Protein AF-0000000071572884 (afdb_homodimer)

Radius of gyration: 28.04 Å; Cα contacts (8 Å, |Δi|>4): 419; chains: 2; bounding box: 30×60×154 Å

Foldseek 3Di:
DDDPPPPDDPPPVDPPPPPPPPPPPPVPPPDDDDADQFFKKKKFFDFFADDPVLVCVLLCVLHDFPDKFFDADPVPRTTPGMMMTTDRDPRSLVVSQVVQAQHDRPRTHMHMGTPDDDPDPPPPPD/DPDPPPPPPPCPVDPPPPPPPPPPPPVPDDDDDDADQFFKKKKFFDFFADDPVLVCVLLCVLHDFPDKFFDADPVPRTTPGMMMTTDRDPRSLVVSQVVQAQHDRPRTGMHMGTPDDDPDPPPPPD

Structure (mmCIF, N/CA/C/O backbone):
data_AF-0000000071572884-model_v1
#
loop_
_entity.id
_entity.type
_entity.pdbx_description
1 polymer 'RRM domain-containing protein'
#
loop_
_atom_site.group_PDB
_atom_site.id
_atom_site.type_symbol
_atom_site.label_atom_id
_atom_site.label_alt_id
_atom_site.label_comp_id
_atom_site.label_asym_id
_atom_site.label_entity_id
_atom_site.label_seq_id
_atom_site.pdbx_PDB_ins_code
_atom_site.Cartn_x
_atom_site.Cartn_y
_atom_site.Cartn_z
_atom_site.occupancy
_atom_site.B_iso_or_equiv
_atom_site.auth_seq_id
_atom_site.auth_comp_id
_atom_site.auth_asym_id
_atom_site.auth_atom_id
_atom_site.pdbx_PDB_model_num
ATOM 1 N N . ASP A 1 1 ? -5.285 26.312 79 1 23.67 1 ASP A N 1
ATOM 2 C CA . ASP A 1 1 ? -5.211 24.938 78.5 1 23.67 1 ASP A CA 1
ATOM 3 C C . ASP A 1 1 ? -5.18 24.906 77 1 23.67 1 ASP A C 1
ATOM 5 O O . ASP A 1 1 ? -4.359 24.219 76.438 1 23.67 1 ASP A O 1
ATOM 9 N N . SER A 1 2 ? -6.16 25.438 76.375 1 24.59 2 SER A N 1
ATOM 10 C CA . SER A 1 2 ? -6.781 24.656 75.312 1 24.59 2 SER A CA 1
ATOM 11 C C . SER A 1 2 ? -5.996 24.781 74 1 24.59 2 SER A C 1
ATOM 13 O O . SER A 1 2 ? -5.688 23.781 73.375 1 24.59 2 SER A O 1
ATOM 15 N N . MET A 1 3 ? -6.266 25.844 73.125 1 28.47 3 MET A N 1
ATOM 16 C CA . MET A 1 3 ? -6.836 25.578 71.812 1 28.47 3 MET A CA 1
ATOM 17 C C . MET A 1 3 ? -5.734 25.406 70.75 1 28.47 3 MET A C 1
ATOM 19 O O . MET A 1 3 ? -5.031 26.359 70.438 1 28.47 3 MET A O 1
ATOM 23 N N . ASP A 1 4 ? -4.941 24.375 70.875 1 29.84 4 ASP A N 1
ATOM 24 C CA . ASP A 1 4 ? -3.916 23.953 69.938 1 29.84 4 ASP A CA 1
ATOM 25 C C . ASP A 1 4 ? -4.508 23.766 68.562 1 29.84 4 ASP A C 1
ATOM 27 O O . ASP A 1 4 ? -5.359 22.906 68.375 1 29.84 4 ASP A O 1
ATOM 31 N N . VAL A 1 5 ? -4.895 24.828 67.938 1 31.23 5 VAL A N 1
ATOM 32 C CA . VAL A 1 5 ? -5.453 24.688 66.562 1 31.23 5 VAL A CA 1
ATOM 33 C C . VAL A 1 5 ? -4.512 23.859 65.688 1 31.23 5 VAL A C 1
ATOM 35 O O . VAL A 1 5 ? -3.324 24.188 65.562 1 31.23 5 VAL A O 1
ATOM 38 N N . VAL A 1 6 ? -4.848 22.594 65.625 1 33.75 6 VAL A N 1
ATOM 39 C CA . VAL A 1 6 ? -4.289 21.531 64.812 1 33.75 6 VAL A CA 1
ATOM 40 C C . VAL A 1 6 ? -4.254 21.953 63.312 1 33.75 6 VAL A C 1
ATOM 42 O O . VAL A 1 6 ? -5.289 22.312 62.75 1 33.75 6 VAL A O 1
ATOM 45 N N . SER A 1 7 ? -3.336 22.844 62.938 1 32.38 7 SER A N 1
ATOM 46 C CA . SER A 1 7 ? -3.178 23.188 61.531 1 32.38 7 SER A CA 1
ATOM 47 C C . SER A 1 7 ? -3.178 21.938 60.656 1 32.38 7 SER A C 1
ATOM 49 O O . SER A 1 7 ? -2.287 21.094 60.75 1 32.38 7 SER A O 1
ATOM 51 N N . THR A 1 8 ? -4.449 21.469 60.281 1 28.09 8 THR A N 1
ATOM 52 C CA . THR A 1 8 ? -4.828 20.266 59.531 1 28.09 8 THR A CA 1
ATOM 53 C C . THR A 1 8 ? -3.992 20.125 58.281 1 28.09 8 THR A C 1
ATOM 55 O O . THR A 1 8 ? -3.451 19.047 58 1 28.09 8 THR A O 1
ATOM 58 N N . SER A 1 9 ? -4.219 20.828 57.125 1 28.94 9 SER A N 1
ATOM 59 C CA . SER A 1 9 ? -4.68 20.125 55.938 1 28.94 9 SER A CA 1
ATOM 60 C C . SER A 1 9 ? -3.514 19.719 55.062 1 28.94 9 SER A C 1
ATOM 62 O O . SER A 1 9 ? -2.881 20.562 54.438 1 28.94 9 SER A O 1
ATOM 64 N N . ASP A 1 10 ? -2.615 18.859 55.438 1 31.3 10 ASP A N 1
ATOM 65 C CA . ASP A 1 10 ? -1.583 18.312 54.531 1 31.3 10 ASP A CA 1
ATOM 66 C C . ASP A 1 10 ? -2.195 17.734 53.281 1 31.3 10 ASP A C 1
ATOM 68 O O . ASP A 1 10 ? -2.822 16.672 53.312 1 31.3 10 ASP A O 1
ATOM 72 N N . ASN A 1 11 ? -2.787 18.562 52.406 1 29.86 11 ASN A N 1
ATOM 73 C CA . ASN A 1 11 ? -3.262 18.047 51.125 1 29.86 11 ASN A CA 1
ATOM 74 C C . ASN A 1 11 ? -2.186 17.234 50.406 1 29.86 11 ASN A C 1
ATOM 76 O O . ASN A 1 11 ? -1.207 17.797 49.906 1 29.86 11 ASN A O 1
ATOM 80 N N . THR A 1 12 ? -1.818 16.078 50.969 1 30.59 12 THR A N 1
ATOM 81 C CA . THR A 1 12 ? -0.977 15.094 50.281 1 30.59 12 THR A CA 1
ATOM 82 C C . THR A 1 12 ? -1.496 14.805 48.875 1 30.59 12 THR A C 1
ATOM 84 O O . THR A 1 12 ? -2.576 14.234 48.719 1 30.59 12 THR A O 1
ATOM 87 N N . GLY A 1 13 ? -1.517 15.773 48.031 1 28.02 13 GLY A N 1
ATOM 88 C CA . GLY A 1 13 ? -1.878 15.5 46.625 1 28.02 13 GLY A CA 1
ATOM 89 C C . GLY A 1 13 ? -1.338 14.18 46.125 1 28.02 13 GLY A C 1
ATOM 90 O O . GLY A 1 13 ? -0.14 13.906 46.219 1 28.02 13 GLY A O 1
ATOM 91 N N . ALA A 1 14 ? -2.059 13.094 46.312 1 32.56 14 ALA A N 1
ATOM 92 C CA . ALA A 1 14 ? -1.712 11.82 45.688 1 32.56 14 ALA A CA 1
ATOM 93 C C . ALA A 1 14 ? -1.116 12.016 44.281 1 32.56 14 ALA A C 1
ATOM 95 O O . ALA A 1 14 ? -1.556 12.898 43.531 1 32.56 14 ALA A O 1
ATOM 96 N N . PRO A 1 15 ? 0.096 11.562 44.156 1 29.28 15 PRO A N 1
ATOM 97 C CA . PRO A 1 15 ? 0.666 11.68 42.812 1 29.28 15 PRO A CA 1
ATOM 98 C C . PRO A 1 15 ? -0.305 11.234 41.719 1 29.28 15 PRO A C 1
ATOM 100 O O . PRO A 1 15 ? -1.153 10.367 41.969 1 29.28 15 PRO A O 1
ATOM 103 N N . VAL A 1 16 ? -0.848 12.07 40.938 1 31.16 16 VAL A N 1
ATOM 104 C CA . VAL A 1 16 ? -1.575 11.664 39.75 1 31.16 16 VAL A CA 1
ATOM 105 C C . VAL A 1 16 ? -0.904 10.438 39.125 1 31.16 16 VAL A C 1
ATOM 107 O O . VAL A 1 16 ? 0.325 10.328 39.125 1 31.16 16 VAL A O 1
ATOM 110 N N . PRO A 1 17 ? -1.53 9.273 39.219 1 26.64 17 PRO A N 1
ATOM 111 C CA . PRO A 1 17 ? -0.941 8.125 38.531 1 26.64 17 PRO A CA 1
ATOM 112 C C . PRO A 1 17 ? -0.393 8.484 37.156 1 26.64 17 PRO A C 1
ATOM 114 O O . PRO A 1 17 ? -0.973 9.312 36.438 1 26.64 17 PRO A O 1
ATOM 117 N N . SER A 1 18 ? 0.865 8.641 36.969 1 28.8 18 SER A N 1
ATOM 118 C CA . SER A 1 18 ? 1.484 8.57 35.656 1 28.8 18 SER A CA 1
ATOM 119 C C . SER A 1 18 ? 0.711 7.633 34.719 1 28.8 18 SER A C 1
ATOM 121 O O . SER A 1 18 ? 0.484 6.469 35.062 1 28.8 18 SER A O 1
ATOM 123 N N . TYR A 1 19 ? -0.326 8.141 34.094 1 26.81 19 TYR A N 1
ATOM 124 C CA . TYR A 1 19 ? -0.765 7.336 32.969 1 26.81 19 TYR A CA 1
ATOM 125 C C . TYR A 1 19 ? 0.393 6.527 32.406 1 26.81 19 TYR A C 1
ATOM 127 O O . TYR A 1 19 ? 1.411 7.09 32 1 26.81 19 TYR A O 1
ATOM 135 N N . ASN A 1 20 ? 0.718 5.508 32.969 1 24.45 20 ASN A N 1
ATOM 136 C CA . ASN A 1 20 ? 1.443 4.445 32.281 1 24.45 20 ASN A CA 1
ATOM 137 C C . ASN A 1 20 ? 1.107 4.41 30.797 1 24.45 20 ASN A C 1
ATOM 139 O O . ASN A 1 20 ? -0.065 4.355 30.422 1 24.45 20 ASN A O 1
ATOM 143 N N . ARG A 1 21 ? 1.843 5.293 29.969 1 27.42 21 ARG A N 1
ATOM 144 C CA . ARG A 1 21 ? 1.911 4.91 28.562 1 27.42 21 ARG A CA 1
ATOM 145 C C . ARG A 1 21 ? 1.562 3.438 28.375 1 27.42 21 ARG A C 1
ATOM 147 O O . ARG A 1 21 ? 2.373 2.561 28.672 1 27.42 21 ARG A O 1
ATOM 154 N N . GLY A 1 22 ? 0.567 3.027 28.984 1 28.7 22 GLY A N 1
ATOM 155 C CA . GLY A 1 22 ? 0.165 1.688 28.594 1 28.7 22 GLY A CA 1
ATOM 156 C C . GLY A 1 22 ? 0.717 1.271 27.25 1 28.7 22 GLY A C 1
ATOM 157 O O . GLY A 1 22 ? 0.983 2.117 26.391 1 28.7 22 GLY A O 1
ATOM 158 N N . GLU A 1 23 ? 1.457 0.197 27.188 1 29.7 23 GLU A N 1
ATOM 159 C CA . GLU A 1 23 ? 1.78 -0.533 25.969 1 29.7 23 GLU A CA 1
ATOM 160 C C . GLU A 1 23 ? 0.663 -0.405 24.938 1 29.7 23 GLU A C 1
ATOM 162 O O . GLU A 1 23 ? -0.468 -0.831 25.188 1 29.7 23 GLU A O 1
ATOM 167 N N . VAL A 1 24 ? 0.187 0.766 24.438 1 31.08 24 VAL A N 1
ATOM 168 C CA . VAL A 1 24 ? -0.437 0.506 23.156 1 31.08 24 VAL A CA 1
ATOM 169 C C . VAL A 1 24 ? -0.262 -0.964 22.781 1 31.08 24 VAL A C 1
ATOM 171 O O . VAL A 1 24 ? 0.778 -1.563 23.062 1 31.08 24 VAL A O 1
ATOM 174 N N . ALA A 1 25 ? -1.276 -1.719 22.781 1 30.33 25 ALA A N 1
ATOM 175 C CA . ALA A 1 25 ? -1.308 -3.096 22.281 1 30.33 25 ALA A CA 1
ATOM 176 C C . ALA A 1 25 ? -0.147 -3.367 21.328 1 30.33 25 ALA A C 1
ATOM 178 O O . ALA A 1 25 ? -0.059 -2.76 20.266 1 30.33 25 ALA A O 1
ATOM 179 N N . GLY A 1 26 ? 0.99 -3.5 21.688 1 32.91 26 GLY A N 1
ATOM 180 C CA . GLY A 1 26 ? 2.066 -4.125 20.938 1 32.91 26 GLY A CA 1
ATOM 181 C C . GLY A 1 26 ? 1.572 -4.977 19.781 1 32.91 26 GLY A C 1
ATOM 182 O O . GLY A 1 26 ? 0.873 -5.969 20 1 32.91 26 GLY A O 1
ATOM 183 N N . TYR A 1 27 ? 0.931 -4.395 18.734 1 35 27 TYR A N 1
ATOM 184 C CA . TYR A 1 27 ? 1.153 -5.34 17.641 1 35 27 TYR A CA 1
ATOM 185 C C . TYR A 1 27 ? 2.195 -6.383 18.031 1 35 27 TYR A C 1
ATOM 187 O O . TYR A 1 27 ? 3.375 -6.059 18.188 1 35 27 TYR A O 1
ATOM 195 N N . SER A 1 28 ? 1.945 -7.223 18.875 1 40.97 28 SER A N 1
ATOM 196 C CA . SER A 1 28 ? 2.764 -8.352 19.312 1 40.97 28 SER A CA 1
ATOM 197 C C . SER A 1 28 ? 4.012 -8.492 18.453 1 40.97 28 SER A C 1
ATOM 199 O O . SER A 1 28 ? 4.227 -7.707 17.516 1 40.97 28 SER A O 1
ATOM 201 N N . GLY A 1 29 ? 4.422 -9.75 18.016 1 46 29 GLY A N 1
ATOM 202 C CA . GLY A 1 29 ? 5.633 -10.383 17.516 1 46 29 GLY A CA 1
ATOM 203 C C . GLY A 1 29 ? 6.051 -9.859 16.156 1 46 29 GLY A C 1
ATOM 204 O O . GLY A 1 29 ? 7.16 -10.141 15.68 1 46 29 GLY A O 1
ATOM 205 N N . SER A 1 30 ? 5.105 -9.422 15.414 1 71.06 30 SER A N 1
ATOM 206 C CA . SER A 1 30 ? 5.641 -9.086 14.102 1 71.06 30 SER A CA 1
ATOM 207 C C . SER A 1 30 ? 6.031 -7.613 14.023 1 71.06 30 SER A C 1
ATOM 209 O O . SER A 1 30 ? 5.176 -6.734 14.141 1 71.06 30 SER A O 1
ATOM 211 N N . GLY A 1 31 ? 7.109 -7.289 14.383 1 89.62 31 GLY A N 1
ATOM 212 C CA . GLY A 1 31 ? 7.668 -5.949 14.273 1 89.62 31 GLY A CA 1
ATOM 213 C C . GLY A 1 31 ? 7.688 -5.43 12.852 1 89.62 31 GLY A C 1
ATOM 214 O O . GLY A 1 31 ? 7.512 -6.195 11.898 1 89.62 31 GLY A O 1
ATOM 215 N N . PRO A 1 32 ? 7.707 -4.137 12.781 1 96.12 32 PRO A N 1
ATOM 216 C CA . PRO A 1 32 ? 7.789 -3.562 11.438 1 96.12 32 PRO A CA 1
ATOM 217 C C . PRO A 1 32 ? 9.008 -4.066 10.656 1 96.12 32 PRO A C 1
ATOM 219 O O . PRO A 1 32 ? 10.016 -4.438 11.258 1 96.12 32 PRO A O 1
ATOM 222 N N . GLN A 1 33 ? 8.828 -4.125 9.359 1 96.94 33 GLN A N 1
ATOM 223 C CA . GLN A 1 33 ? 9.914 -4.469 8.453 1 96.94 33 GLN A CA 1
ATOM 224 C C . GLN A 1 33 ? 10.227 -3.318 7.5 1 96.94 33 GLN A C 1
ATOM 226 O O . GLN A 1 33 ? 9.32 -2.664 6.988 1 96.94 33 GLN A O 1
ATOM 231 N N . ARG A 1 34 ? 11.461 -3.166 7.23 1 97.75 34 ARG A N 1
ATOM 232 C CA . ARG A 1 34 ? 11.945 -2.145 6.305 1 97.75 34 ARG A CA 1
ATOM 233 C C . ARG A 1 34 ? 11.641 -2.525 4.859 1 97.75 34 ARG A C 1
ATOM 235 O O . ARG A 1 34 ? 11.75 -3.695 4.484 1 97.75 34 ARG A O 1
ATOM 242 N N . SER A 1 35 ? 11.297 -1.498 4.059 1 97.88 35 SER A N 1
ATOM 243 C CA . SER A 1 35 ? 11.25 -1.699 2.613 1 97.88 35 SER A CA 1
ATOM 244 C C . SER A 1 35 ? 12.656 -1.704 2.014 1 97.88 35 SER A C 1
ATOM 246 O O . SER A 1 35 ? 13.57 -1.086 2.559 1 97.88 35 SER A O 1
ATOM 248 N N . VAL A 1 36 ? 12.82 -2.43 0.957 1 96.88 36 VAL A N 1
ATOM 249 C CA . VAL A 1 36 ? 14.055 -2.357 0.183 1 96.88 36 VAL A CA 1
ATOM 250 C C . VAL A 1 36 ? 13.93 -1.271 -0.885 1 96.88 36 VAL A C 1
ATOM 252 O O . VAL A 1 36 ? 12.828 -0.839 -1.216 1 96.88 36 VAL A O 1
ATOM 255 N N . GLU A 1 37 ? 15.078 -0.835 -1.32 1 97.38 37 GLU A N 1
ATOM 256 C CA . GLU A 1 37 ? 15.039 -0.055 -2.553 1 97.38 37 GLU A CA 1
ATOM 257 C C . GLU A 1 37 ? 14.539 -0.895 -3.725 1 97.38 37 GLU A C 1
ATOM 259 O O . GLU A 1 37 ? 15.172 -1.882 -4.105 1 97.38 37 GLU A O 1
ATOM 264 N N . GLY A 1 38 ? 13.344 -0.581 -4.215 1 98.56 38 GLY A N 1
ATOM 265 C CA . GLY A 1 38 ? 12.703 -1.407 -5.223 1 98.56 38 GLY A CA 1
ATOM 266 C C . GLY A 1 38 ? 11.406 -0.819 -5.734 1 98.56 38 GLY A C 1
ATOM 267 O O . GLY A 1 38 ? 11.297 0.393 -5.938 1 98.56 38 GLY A O 1
ATOM 268 N N . TRP A 1 39 ? 10.562 -1.803 -6.074 1 98.75 39 TRP A N 1
ATOM 269 C CA . TRP A 1 39 ? 9.305 -1.452 -6.715 1 98.75 39 TRP A CA 1
ATOM 270 C C . TRP A 1 39 ? 8.133 -2.166 -6.039 1 98.75 39 TRP A C 1
ATOM 272 O O . TRP A 1 39 ? 8.211 -3.363 -5.758 1 98.75 39 TRP A O 1
ATOM 282 N N . ILE A 1 40 ? 7.102 -1.352 -5.77 1 98.88 40 ILE A N 1
ATOM 283 C CA . ILE A 1 40 ? 5.941 -1.889 -5.066 1 98.88 40 ILE A CA 1
ATOM 284 C C . ILE A 1 40 ? 4.719 -1.841 -5.98 1 98.88 40 ILE A C 1
ATOM 286 O O . ILE A 1 40 ? 4.434 -0.811 -6.598 1 98.88 40 ILE A O 1
ATOM 290 N N . VAL A 1 41 ? 4.043 -2.961 -6.078 1 98.75 41 VAL A N 1
ATOM 291 C CA . VAL A 1 41 ? 2.768 -3 -6.789 1 98.75 41 VAL A CA 1
ATOM 292 C C . VAL A 1 41 ? 1.621 -3.131 -5.793 1 98.75 41 VAL A C 1
ATOM 294 O O . VAL A 1 41 ? 1.757 -3.795 -4.762 1 98.75 41 VAL A O 1
ATOM 297 N N . PHE A 1 42 ? 0.553 -2.479 -6.113 1 98.12 42 PHE A N 1
ATOM 298 C CA . PHE A 1 42 ? -0.676 -2.457 -5.332 1 98.12 42 PHE A CA 1
ATOM 299 C C . PHE A 1 42 ? -1.71 -3.41 -5.918 1 98.12 42 PHE A C 1
ATOM 301 O O . PHE A 1 42 ? -1.979 -3.375 -7.121 1 98.12 42 PHE A O 1
ATOM 308 N N . VAL A 1 43 ? -2.242 -4.246 -5.078 1 98.25 43 VAL A N 1
ATOM 309 C CA . VAL A 1 43 ? -3.189 -5.273 -5.5 1 98.25 43 VAL A CA 1
ATOM 310 C C . VAL A 1 43 ? -4.574 -4.961 -4.938 1 98.25 43 VAL A C 1
ATOM 312 O O . VAL A 1 43 ? -4.727 -4.754 -3.73 1 98.25 43 VAL A O 1
ATOM 315 N N . THR A 1 44 ? -5.609 -4.918 -5.746 1 96.62 44 THR A N 1
ATOM 316 C CA . THR A 1 44 ? -6.984 -4.66 -5.328 1 96.62 44 THR A CA 1
ATOM 317 C C . THR A 1 44 ? -7.906 -5.793 -5.766 1 96.62 44 THR A C 1
ATOM 319 O O . THR A 1 44 ? -7.527 -6.621 -6.598 1 96.62 44 THR A O 1
ATOM 322 N N . GLY A 1 45 ? -9.031 -5.801 -5.164 1 96.62 45 GLY A N 1
ATOM 323 C CA . GLY A 1 45 ? -9.992 -6.832 -5.512 1 96.62 45 GLY A CA 1
ATOM 324 C C . GLY A 1 45 ? -9.648 -8.188 -4.926 1 96.62 45 GLY A C 1
ATOM 325 O O . GLY A 1 45 ? -10.078 -9.219 -5.449 1 96.62 45 GLY A O 1
ATOM 326 N N . VAL A 1 46 ? -8.906 -8.281 -3.867 1 98.06 46 VAL A N 1
ATOM 327 C CA . VAL A 1 46 ? -8.484 -9.531 -3.236 1 98.06 46 VAL A CA 1
ATOM 328 C C . VAL A 1 46 ? -9.672 -10.172 -2.518 1 98.06 46 VAL A C 1
ATOM 330 O O . VAL A 1 46 ? -10.367 -9.508 -1.744 1 98.06 46 VAL A O 1
ATOM 333 N N . HIS A 1 47 ? -9.875 -11.391 -2.811 1 98.56 47 HIS A N 1
ATOM 334 C CA . HIS A 1 47 ? -10.961 -12.141 -2.191 1 98.56 47 HIS A CA 1
ATOM 335 C C . HIS A 1 47 ? -10.82 -12.156 -0.672 1 98.56 47 HIS A C 1
ATOM 337 O O . HIS A 1 47 ? -9.719 -12.305 -0.148 1 98.56 47 HIS A O 1
ATOM 343 N N . GLU A 1 48 ? -11.922 -12.133 0.023 1 98.06 48 GLU A N 1
ATOM 344 C CA . GLU A 1 48 ? -11.922 -12.039 1.479 1 98.06 48 GLU A CA 1
ATOM 345 C C . GLU A 1 48 ? -11.25 -13.25 2.113 1 98.06 48 GLU A C 1
ATOM 347 O O . GLU A 1 48 ? -10.727 -13.172 3.227 1 98.06 48 GLU A O 1
ATOM 352 N N . GLU A 1 49 ? -11.219 -14.352 1.416 1 97.88 49 GLU A N 1
ATOM 353 C CA . GLU A 1 49 ? -10.641 -15.57 1.972 1 97.88 49 GLU A CA 1
ATOM 354 C C . GLU A 1 49 ? -9.156 -15.68 1.639 1 97.88 49 GLU A C 1
ATOM 356 O O . GLU A 1 49 ? -8.469 -16.578 2.121 1 97.88 49 GLU A O 1
ATOM 361 N N . ALA A 1 50 ? -8.648 -14.789 0.851 1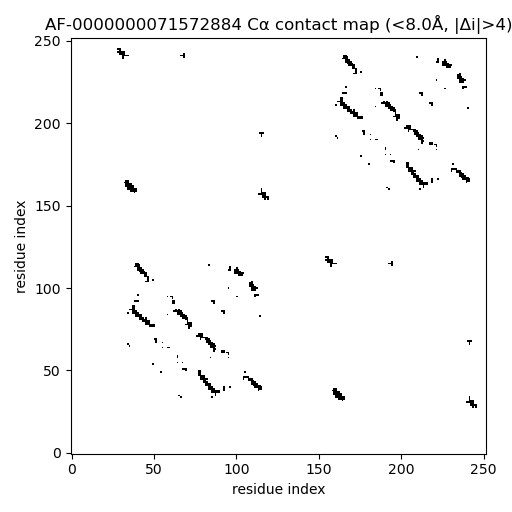 98.19 50 ALA A N 1
ATOM 362 C CA . ALA A 1 50 ? -7.242 -14.828 0.47 1 98.19 50 ALA A CA 1
ATOM 363 C C . ALA A 1 50 ? -6.34 -14.656 1.688 1 98.19 50 ALA A C 1
ATOM 365 O O . ALA A 1 50 ? -6.668 -13.914 2.613 1 98.19 50 ALA A O 1
ATOM 366 N N . GLN A 1 51 ? -5.258 -15.359 1.692 1 96.5 51 GLN A N 1
ATOM 367 C CA . GLN A 1 51 ? -4.176 -15.219 2.66 1 96.5 51 GLN A CA 1
ATOM 368 C C . GLN A 1 51 ? -2.885 -14.773 1.982 1 96.5 51 GLN A C 1
ATOM 370 O O . GLN A 1 51 ? -2.797 -14.758 0.752 1 96.5 51 GLN A O 1
ATOM 375 N N . GLU A 1 52 ? -1.95 -14.453 2.805 1 96.56 52 GLU A N 1
ATOM 376 C CA . GLU A 1 52 ? -0.672 -14 2.262 1 96.56 52 GLU A CA 1
ATOM 377 C C . GLU A 1 52 ? -0.057 -15.055 1.346 1 96.56 52 GLU A C 1
ATOM 379 O O . GLU A 1 52 ? 0.53 -14.727 0.315 1 96.56 52 GLU A O 1
ATOM 384 N N . ASP A 1 53 ? -0.198 -16.312 1.665 1 97.12 53 ASP A N 1
ATOM 385 C CA . ASP A 1 53 ? 0.381 -17.375 0.857 1 97.12 53 ASP A CA 1
ATOM 386 C C . ASP A 1 53 ? -0.22 -17.391 -0.547 1 97.12 53 ASP A C 1
ATOM 388 O O . ASP A 1 53 ? 0.461 -17.734 -1.516 1 97.12 53 ASP A O 1
ATOM 392 N N . ASP A 1 54 ? -1.486 -17.078 -0.677 1 98.38 54 ASP A N 1
ATOM 393 C CA . ASP A 1 54 ? -2.107 -17 -1.996 1 98.38 54 ASP A CA 1
ATOM 394 C C . ASP A 1 54 ? -1.441 -15.945 -2.863 1 98.38 54 ASP A C 1
ATOM 396 O O . ASP A 1 54 ? -1.211 -16.156 -4.055 1 98.38 54 ASP A O 1
ATOM 400 N N . LEU A 1 55 ? -1.141 -14.812 -2.271 1 98.56 55 LEU A N 1
ATOM 401 C CA . LEU A 1 55 ? -0.452 -13.758 -3.004 1 98.56 55 LEU A CA 1
ATOM 402 C C . LEU A 1 55 ? 0.989 -14.156 -3.307 1 98.56 55 LEU A C 1
ATOM 404 O O . LEU A 1 55 ? 1.476 -13.938 -4.422 1 98.56 55 LEU A O 1
ATOM 408 N N . ILE A 1 56 ? 1.636 -14.758 -2.283 1 98.5 56 ILE A N 1
ATOM 409 C CA . ILE A 1 56 ? 3.012 -15.188 -2.502 1 98.5 56 ILE A CA 1
ATOM 410 C C . ILE A 1 56 ? 3.066 -16.156 -3.686 1 98.5 56 ILE A C 1
ATOM 412 O O . ILE A 1 56 ? 3.904 -16 -4.578 1 98.5 56 ILE A O 1
ATOM 416 N N . ASP A 1 57 ? 2.221 -17.078 -3.703 1 98.62 57 ASP A N 1
ATOM 417 C CA . ASP A 1 57 ? 2.193 -18.078 -4.773 1 98.62 57 ASP A CA 1
ATOM 418 C C . ASP A 1 57 ? 1.991 -17.406 -6.133 1 98.62 57 ASP A C 1
ATOM 420 O O . ASP A 1 57 ? 2.682 -17.734 -7.098 1 98.62 57 ASP A O 1
ATOM 424 N N . ALA A 1 58 ? 1.108 -16.516 -6.277 1 98.81 58 ALA A N 1
ATOM 425 C CA . ALA A 1 58 ? 0.799 -15.867 -7.547 1 98.81 58 ALA A CA 1
ATOM 426 C C . ALA A 1 58 ? 1.933 -14.938 -7.98 1 98.81 58 ALA A C 1
ATOM 428 O O . ALA A 1 58 ? 2.354 -14.961 -9.141 1 98.81 58 ALA A O 1
ATOM 429 N N . PHE A 1 59 ? 2.459 -14.172 -7.117 1 98.88 59 PHE A N 1
ATOM 430 C CA . PHE A 1 59 ? 3.365 -13.086 -7.477 1 98.88 59 PHE A CA 1
ATOM 431 C C . PHE A 1 59 ? 4.801 -13.586 -7.57 1 98.88 59 PHE A C 1
ATOM 433 O O . PHE A 1 59 ? 5.637 -12.969 -8.234 1 98.88 59 PHE A O 1
ATOM 440 N N . SER A 1 60 ? 5.109 -14.719 -6.906 1 98.88 60 SER A N 1
ATOM 441 C CA . SER A 1 60 ? 6.461 -15.258 -6.965 1 98.88 60 SER A CA 1
ATOM 442 C C . SER A 1 60 ? 6.77 -15.828 -8.344 1 98.88 60 SER A C 1
ATOM 444 O O . SER A 1 60 ? 7.93 -16.094 -8.664 1 98.88 60 SER A O 1
ATOM 446 N N . GLU A 1 61 ? 5.746 -16.016 -9.141 1 98.69 61 GLU A N 1
ATOM 447 C CA . GLU A 1 61 ? 5.941 -16.5 -10.508 1 98.69 61 GLU A CA 1
ATOM 448 C C . GLU A 1 61 ? 6.734 -15.484 -11.336 1 98.69 61 GLU A C 1
ATOM 450 O O . GLU A 1 61 ? 7.297 -15.828 -12.375 1 98.69 61 GLU A O 1
ATOM 455 N N . PHE A 1 62 ? 6.875 -14.305 -10.906 1 98.69 62 PHE A N 1
ATOM 456 C CA . PHE A 1 62 ? 7.457 -13.242 -11.719 1 98.69 62 PHE A CA 1
ATOM 457 C C . PHE A 1 62 ? 8.734 -12.711 -11.078 1 98.69 62 PHE A C 1
ATOM 459 O O . PHE A 1 62 ? 9.328 -11.75 -11.578 1 98.69 62 PHE A O 1
ATOM 466 N N . GLY A 1 63 ? 9.109 -13.273 -9.984 1 98.56 63 GLY A N 1
ATOM 467 C CA . GLY A 1 63 ? 10.312 -12.859 -9.281 1 98.56 63 GLY A CA 1
ATOM 468 C C . GLY A 1 63 ? 10.234 -13.078 -7.781 1 98.56 63 GLY A C 1
ATOM 469 O O . GLY A 1 63 ? 9.219 -13.555 -7.27 1 98.56 63 GLY A O 1
ATOM 470 N N . THR A 1 64 ? 11.281 -12.727 -7.062 1 98.5 64 THR A N 1
ATOM 471 C CA . THR A 1 64 ? 11.328 -12.867 -5.613 1 98.5 64 THR A CA 1
ATOM 472 C C . THR A 1 64 ? 10.547 -11.75 -4.93 1 98.5 64 THR A C 1
ATOM 474 O O . THR A 1 64 ? 10.852 -10.57 -5.109 1 98.5 64 THR A O 1
ATOM 477 N N . VAL A 1 65 ? 9.586 -12.148 -4.141 1 98.56 65 VAL A N 1
ATOM 478 C CA . VAL A 1 65 ? 8.844 -11.195 -3.316 1 98.56 65 VAL A CA 1
ATOM 479 C C . VAL A 1 65 ? 9.672 -10.82 -2.088 1 98.56 65 VAL A C 1
ATOM 481 O O . VAL A 1 65 ? 9.953 -11.672 -1.236 1 98.56 65 VAL A O 1
ATOM 484 N N . LYS A 1 66 ? 10.008 -9.547 -1.992 1 98.25 66 LYS A N 1
ATOM 485 C CA . LYS A 1 66 ? 10.852 -9.094 -0.895 1 98.25 66 LYS A CA 1
ATOM 486 C C . LYS A 1 66 ? 10.023 -8.766 0.344 1 98.25 66 LYS A C 1
ATOM 488 O O . LYS A 1 66 ? 10.461 -9.016 1.471 1 98.25 66 LYS A O 1
ATOM 493 N N . ASN A 1 67 ? 8.906 -8.094 0.194 1 98.12 67 ASN A N 1
ATOM 494 C CA . ASN A 1 67 ? 7.918 -7.793 1.224 1 98.12 67 ASN A CA 1
ATOM 495 C C . ASN A 1 67 ? 6.492 -7.984 0.707 1 98.12 67 ASN A C 1
ATOM 497 O O . ASN A 1 67 ? 6.246 -7.879 -0.495 1 98.12 67 ASN A O 1
ATOM 501 N N . LEU A 1 68 ? 5.664 -8.273 1.619 1 98.19 68 LEU A N 1
ATOM 502 C CA . LEU A 1 68 ? 4.242 -8.414 1.316 1 98.19 68 LEU A CA 1
ATOM 503 C C . LEU A 1 68 ? 3.389 -7.902 2.473 1 98.19 68 LEU A C 1
ATOM 505 O O . LEU A 1 68 ? 3.707 -8.148 3.639 1 98.19 68 LEU A O 1
ATOM 509 N N . HIS A 1 69 ? 2.297 -7.184 2.074 1 96.88 69 HIS A N 1
ATOM 510 C CA . HIS A 1 69 ? 1.254 -6.734 2.988 1 96.88 69 HIS A CA 1
ATOM 511 C C . HIS A 1 69 ? -0.131 -7.121 2.479 1 96.88 69 HIS A C 1
ATOM 513 O O . HIS A 1 69 ? -0.496 -6.785 1.349 1 96.88 69 HIS A O 1
ATOM 519 N N . LEU A 1 70 ? -0.844 -7.824 3.268 1 96.81 70 LEU A N 1
ATOM 520 C CA . LEU A 1 70 ? -2.262 -8.055 3.018 1 96.81 70 LEU A CA 1
ATOM 521 C C . LEU A 1 70 ? -3.117 -7.422 4.113 1 96.81 70 LEU A C 1
ATOM 523 O O . LEU A 1 70 ? -2.947 -7.727 5.293 1 96.81 70 LEU A O 1
ATOM 527 N N . ASN A 1 71 ? -4.023 -6.504 3.678 1 94.12 71 ASN A N 1
ATOM 528 C CA . ASN A 1 71 ? -4.875 -5.836 4.66 1 94.12 71 ASN A CA 1
ATOM 529 C C . ASN A 1 71 ? -5.961 -6.773 5.184 1 94.12 71 ASN A C 1
ATOM 531 O O . ASN A 1 71 ? -6.793 -7.258 4.418 1 94.12 71 ASN A O 1
ATOM 535 N N . LEU A 1 72 ? -5.91 -7.008 6.543 1 92.62 72 LEU A N 1
ATOM 536 C CA . LEU A 1 72 ? -6.824 -7.945 7.184 1 92.62 72 LEU A CA 1
ATOM 537 C C . LEU A 1 72 ? -7.746 -7.223 8.164 1 92.62 72 LEU A C 1
ATOM 539 O O . LEU A 1 72 ? -7.332 -6.262 8.812 1 92.62 72 LEU A O 1
ATOM 543 N N . ASP A 1 73 ? -8.992 -7.727 8.125 1 92.5 73 ASP A N 1
ATOM 544 C CA . ASP A 1 73 ? -9.867 -7.395 9.242 1 92.5 73 ASP A CA 1
ATOM 545 C C . ASP A 1 73 ? -9.398 -8.062 10.531 1 92.5 73 ASP A C 1
ATOM 547 O O . ASP A 1 73 ? -9.43 -9.289 10.641 1 92.5 73 ASP A O 1
ATOM 551 N N . ARG A 1 74 ? -9.07 -7.297 11.5 1 85.19 74 ARG A N 1
ATOM 552 C CA . ARG A 1 74 ? -8.445 -7.832 12.703 1 85.19 74 ARG A CA 1
ATOM 553 C C . ARG A 1 74 ? -9.453 -8.617 13.539 1 85.19 74 ARG A C 1
ATOM 555 O O . ARG A 1 74 ? -9.07 -9.438 14.375 1 85.19 74 ARG A O 1
ATOM 562 N N . HIS A 1 75 ? -10.727 -8.305 13.32 1 90.69 75 HIS A N 1
ATOM 563 C CA . HIS A 1 75 ? -11.75 -9 14.086 1 90.69 75 HIS A CA 1
ATOM 564 C C . HIS A 1 75 ? -12.078 -10.359 13.469 1 90.69 75 HIS A C 1
ATOM 566 O O . HIS A 1 75 ? -12.273 -11.336 14.188 1 90.69 75 HIS A O 1
ATOM 572 N N . THR A 1 76 ? -12.047 -10.539 12.117 1 94.38 76 THR A N 1
ATOM 573 C CA . THR A 1 76 ? -12.453 -11.766 11.445 1 94.38 76 THR A CA 1
ATOM 574 C C . THR A 1 76 ? -11.234 -12.523 10.906 1 94.38 76 THR A C 1
ATOM 576 O O . THR A 1 76 ? -11.305 -13.727 10.648 1 94.38 76 THR A O 1
ATOM 579 N N . GLY A 1 77 ? -10.133 -11.797 10.695 1 92.12 77 GLY A N 1
ATOM 580 C CA . GLY A 1 77 ? -8.961 -12.406 10.086 1 92.12 77 GLY A CA 1
ATOM 581 C C . GLY A 1 77 ? -9.062 -12.508 8.578 1 92.12 77 GLY A C 1
ATOM 582 O O . GLY A 1 77 ? -8.18 -13.086 7.93 1 92.12 77 GLY A O 1
ATOM 583 N N . MET A 1 78 ? -10.148 -11.984 7.984 1 96.25 78 MET A N 1
ATOM 584 C CA . MET A 1 78 ? -10.359 -12.031 6.539 1 96.25 78 MET A CA 1
ATOM 585 C C . MET A 1 78 ? -9.703 -10.836 5.852 1 96.25 78 MET A C 1
ATOM 587 O O . MET A 1 78 ? -9.539 -9.781 6.461 1 96.25 78 MET A O 1
ATOM 591 N N . ALA A 1 79 ? -9.336 -11.078 4.602 1 96.31 79 ALA A N 1
ATOM 592 C CA . ALA A 1 79 ? -8.742 -9.992 3.828 1 96.31 79 ALA A CA 1
ATOM 593 C C . ALA A 1 79 ? -9.758 -8.875 3.584 1 96.31 79 ALA A C 1
ATOM 595 O O . ALA A 1 79 ? -10.93 -9.141 3.316 1 96.31 79 ALA A O 1
ATOM 596 N N . LYS A 1 80 ? -9.289 -7.602 3.576 1 93.88 80 LYS A N 1
ATOM 597 C CA . LYS A 1 80 ? -10.133 -6.441 3.324 1 93.88 80 LYS A CA 1
ATOM 598 C C . LYS A 1 80 ? -10.031 -5.992 1.869 1 93.88 80 LYS A C 1
ATOM 600 O O . LYS A 1 80 ? -10.445 -4.883 1.526 1 93.88 80 LYS A O 1
ATOM 605 N N . GLY A 1 81 ? -9.375 -6.789 0.972 1 93.81 81 GLY A N 1
ATOM 606 C CA . GLY A 1 81 ? -9.492 -6.582 -0.463 1 93.81 81 GLY A CA 1
ATOM 607 C C . GLY A 1 81 ? -8.25 -5.961 -1.08 1 93.81 81 GLY A C 1
ATOM 608 O O . GLY A 1 81 ? -8.18 -5.789 -2.299 1 93.81 81 GLY A O 1
ATOM 609 N N . TYR A 1 82 ? -7.234 -5.633 -0.333 1 96.06 82 TYR A N 1
ATOM 610 C CA . TYR A 1 82 ? -6.074 -5.043 -0.996 1 96.06 82 TYR A CA 1
ATOM 611 C C . TYR A 1 82 ? -4.777 -5.52 -0.352 1 96.06 82 TYR A C 1
ATOM 613 O O . TYR A 1 82 ? -4.777 -5.965 0.797 1 96.06 82 TYR A O 1
ATOM 621 N N . GLY A 1 83 ? -3.703 -5.465 -1.058 1 97.25 83 GLY A N 1
ATOM 622 C CA . GLY A 1 83 ? -2.369 -5.805 -0.591 1 97.25 83 GLY A CA 1
ATOM 623 C C . GLY A 1 83 ? -1.27 -5.098 -1.36 1 97.25 83 GLY A C 1
ATOM 624 O O . GLY A 1 83 ? -1.54 -4.402 -2.342 1 97.25 83 GLY A O 1
ATOM 625 N N . LEU A 1 84 ? -0.045 -5.223 -0.869 1 98.69 84 LEU A N 1
ATOM 626 C CA . LEU A 1 84 ? 1.188 -4.727 -1.47 1 98.69 84 LEU A CA 1
ATOM 627 C C . LEU A 1 84 ? 2.164 -5.871 -1.727 1 98.69 84 LEU A C 1
ATOM 629 O O . LEU A 1 84 ? 2.311 -6.77 -0.893 1 98.69 84 LEU A O 1
ATOM 633 N N . VAL A 1 85 ? 2.834 -5.758 -2.809 1 98.81 85 VAL A N 1
ATOM 634 C CA . VAL A 1 85 ? 3.934 -6.672 -3.1 1 98.81 85 VAL A CA 1
ATOM 635 C C . VAL A 1 85 ? 5.168 -5.879 -3.529 1 98.81 85 VAL A C 1
ATOM 637 O O . VAL A 1 85 ? 5.078 -5 -4.391 1 98.81 85 VAL A O 1
ATOM 640 N N . GLU A 1 86 ? 6.25 -6.238 -2.943 1 98.88 86 GLU A N 1
ATOM 641 C CA . GLU A 1 86 ? 7.496 -5.539 -3.234 1 98.88 86 GLU A CA 1
ATOM 642 C C . GLU A 1 86 ? 8.477 -6.441 -3.973 1 98.88 86 GLU A C 1
ATOM 644 O O . GLU A 1 86 ? 8.695 -7.586 -3.576 1 98.88 86 GLU A O 1
ATOM 649 N N . TYR A 1 87 ? 9.031 -5.879 -5.043 1 98.88 87 TYR A N 1
ATOM 650 C CA . TYR A 1 87 ? 10.125 -6.484 -5.793 1 98.88 87 TYR A CA 1
ATOM 651 C C . TYR A 1 87 ? 11.367 -5.602 -5.75 1 98.88 87 TYR A C 1
ATOM 653 O O . TYR A 1 87 ? 11.266 -4.379 -5.633 1 98.88 87 TYR A O 1
ATOM 661 N N . SER A 1 88 ? 12.5 -6.215 -5.891 1 98.19 88 SER A N 1
ATOM 662 C CA . SER A 1 88 ? 13.727 -5.43 -6.023 1 98.19 88 SER A CA 1
ATOM 663 C C . SER A 1 88 ? 13.922 -4.949 -7.461 1 98.19 88 SER A C 1
ATOM 665 O O . SER A 1 88 ? 14.586 -3.939 -7.695 1 98.19 88 SER A O 1
ATOM 667 N N . SER A 1 89 ? 13.312 -5.641 -8.445 1 98 89 SER A N 1
ATOM 668 C CA . SER A 1 89 ? 13.523 -5.375 -9.859 1 98 89 SER A CA 1
ATOM 669 C C . SER A 1 89 ? 12.297 -4.73 -10.492 1 98 89 SER A C 1
ATOM 671 O O . SER A 1 89 ? 11.172 -5.184 -10.273 1 98 89 SER A O 1
ATOM 673 N N . TYR A 1 90 ? 12.594 -3.752 -11.383 1 98.38 90 TYR A N 1
ATOM 674 C CA . TYR A 1 90 ? 11.516 -3.141 -12.164 1 98.38 90 TYR A CA 1
ATOM 675 C C . TYR A 1 90 ? 10.852 -4.168 -13.07 1 98.38 90 TYR A C 1
ATOM 677 O O . TYR A 1 90 ? 9.625 -4.23 -13.148 1 98.38 90 TYR A O 1
ATOM 685 N N . GLU A 1 91 ? 11.664 -4.895 -13.742 1 98.75 91 GLU A N 1
ATOM 686 C CA . GLU A 1 91 ? 11.172 -5.855 -14.727 1 98.75 91 GLU A CA 1
ATOM 687 C C . GLU A 1 91 ? 10.258 -6.887 -14.086 1 98.75 91 GLU A C 1
ATOM 689 O O . GLU A 1 91 ? 9.211 -7.23 -14.641 1 98.75 91 GLU A O 1
ATOM 694 N N . GLU A 1 92 ? 10.648 -7.41 -12.914 1 98.81 92 GLU A N 1
ATOM 695 C CA . GLU A 1 92 ? 9.812 -8.367 -12.195 1 98.81 92 GLU A CA 1
ATOM 696 C C . GLU A 1 92 ? 8.453 -7.766 -11.859 1 98.81 92 GLU A C 1
ATOM 698 O O . GLU A 1 92 ? 7.418 -8.406 -12.055 1 98.81 92 GLU A O 1
ATOM 703 N N . ALA A 1 93 ? 8.492 -6.559 -11.359 1 98.88 93 ALA A N 1
ATOM 704 C CA . ALA A 1 93 ? 7.258 -5.875 -10.992 1 98.88 93 ALA A CA 1
ATOM 705 C C . ALA A 1 93 ? 6.375 -5.629 -12.211 1 98.88 93 ALA A C 1
ATOM 707 O O . ALA A 1 93 ? 5.168 -5.863 -12.164 1 98.88 93 ALA A O 1
ATOM 708 N N . GLN A 1 94 ? 7.012 -5.16 -13.25 1 98.69 94 GLN A N 1
ATOM 709 C CA . GLN A 1 94 ? 6.281 -4.891 -14.484 1 98.69 94 GLN A CA 1
ATOM 710 C C . GLN A 1 94 ? 5.668 -6.168 -15.047 1 98.69 94 GLN A C 1
ATOM 712 O O . GLN A 1 94 ? 4.531 -6.156 -15.531 1 98.69 94 GLN A O 1
ATOM 717 N N . ASP A 1 95 ? 6.398 -7.25 -15.039 1 98.81 95 ASP A N 1
ATOM 718 C CA . ASP A 1 95 ? 5.875 -8.523 -15.523 1 98.81 95 ASP A CA 1
ATOM 719 C C . ASP A 1 95 ? 4.668 -8.969 -14.703 1 98.81 95 ASP A C 1
ATOM 721 O O . ASP A 1 95 ? 3.705 -9.508 -15.25 1 98.81 95 ASP A O 1
ATOM 725 N N . ALA A 1 96 ? 4.762 -8.789 -13.383 1 98.94 96 ALA A N 1
ATOM 726 C CA . ALA A 1 96 ? 3.637 -9.125 -12.516 1 98.94 96 ALA A CA 1
ATOM 727 C C . ALA A 1 96 ? 2.395 -8.32 -12.891 1 98.94 96 ALA A C 1
ATOM 729 O O . ALA A 1 96 ? 1.298 -8.875 -12.992 1 98.94 96 ALA A O 1
ATOM 730 N N . ILE A 1 97 ? 2.551 -6.973 -13.117 1 98.75 97 ILE A N 1
ATOM 731 C CA . ILE A 1 97 ? 1.428 -6.117 -13.484 1 98.75 97 ILE A CA 1
ATOM 732 C C . ILE A 1 97 ? 0.824 -6.598 -14.805 1 98.75 97 ILE A C 1
ATOM 734 O O . ILE A 1 97 ? -0.386 -6.82 -14.891 1 98.75 97 ILE A O 1
ATOM 738 N N . ASN A 1 98 ? 1.696 -6.812 -15.805 1 98.75 98 ASN A N 1
ATOM 739 C CA . ASN A 1 98 ? 1.243 -7.203 -17.141 1 98.75 98 ASN A CA 1
ATOM 740 C C . ASN A 1 98 ? 0.484 -8.523 -17.109 1 98.75 98 ASN A C 1
ATOM 742 O O . ASN A 1 98 ? -0.477 -8.711 -17.859 1 98.75 98 ASN A O 1
ATOM 746 N N . SER A 1 99 ? 0.896 -9.383 -16.297 1 98.81 99 SER A N 1
ATOM 747 C CA . SER A 1 99 ? 0.389 -10.75 -16.328 1 98.81 99 SER A CA 1
ATOM 748 C C . SER A 1 99 ? -0.814 -10.922 -15.414 1 98.81 99 SER A C 1
ATOM 750 O O . SER A 1 99 ? -1.696 -11.742 -15.68 1 98.81 99 SER A O 1
ATOM 752 N N . LEU A 1 100 ? -0.836 -10.156 -14.305 1 98.81 100 LEU A N 1
ATOM 753 C CA . LEU A 1 100 ? -1.816 -10.477 -13.273 1 98.81 100 LEU A CA 1
ATOM 754 C C . LEU A 1 100 ? -2.961 -9.469 -13.273 1 98.81 100 LEU A C 1
ATOM 756 O O . LEU A 1 100 ? -4.043 -9.75 -12.75 1 98.81 100 LEU A O 1
ATOM 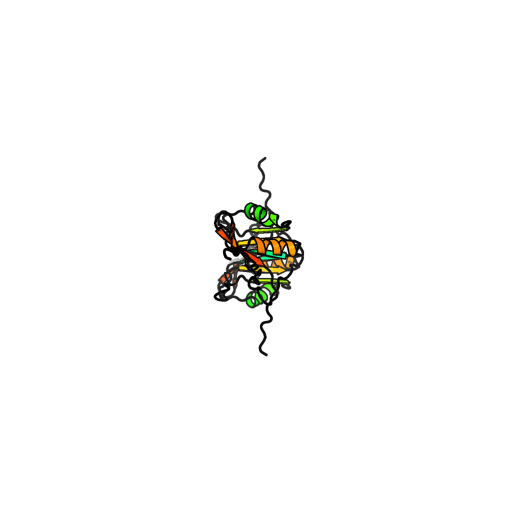760 N N . HIS A 1 101 ? -2.68 -8.273 -13.758 1 98.62 101 HIS A N 1
ATOM 761 C CA . HIS A 1 101 ? -3.768 -7.301 -13.797 1 98.62 101 HIS A CA 1
ATOM 762 C C . HIS A 1 101 ? -4.961 -7.832 -14.578 1 98.62 101 HIS A C 1
ATOM 764 O O . HIS A 1 101 ? -4.816 -8.258 -15.727 1 98.62 101 HIS A O 1
ATOM 770 N N . GLY A 1 102 ? -6.125 -7.805 -13.938 1 98.56 102 GLY A N 1
ATOM 771 C CA . GLY A 1 102 ? -7.352 -8.211 -14.617 1 98.56 102 GLY A CA 1
ATOM 772 C C . GLY A 1 102 ? -7.566 -9.711 -14.617 1 98.56 102 GLY A C 1
ATOM 773 O O . GLY A 1 102 ? -8.555 -10.203 -15.172 1 98.56 102 GLY A O 1
ATOM 774 N N . THR A 1 103 ? -6.695 -10.461 -13.953 1 98.69 103 THR A N 1
ATOM 775 C CA . THR A 1 103 ? -6.879 -11.906 -13.844 1 98.69 103 THR A CA 1
ATOM 776 C C . THR A 1 103 ? -7.605 -12.266 -12.555 1 98.69 103 THR A C 1
ATOM 778 O O . THR A 1 103 ? -7.871 -11.391 -11.719 1 98.69 103 THR A O 1
ATOM 781 N N . GLU A 1 104 ? -7.938 -13.539 -12.398 1 98.69 104 GLU A N 1
ATOM 782 C CA . GLU A 1 104 ? -8.664 -13.977 -11.211 1 98.69 104 GLU A CA 1
ATOM 783 C C . GLU A 1 104 ? -7.723 -14.594 -10.18 1 98.69 104 GLU A C 1
ATOM 785 O O . GLU A 1 104 ? -6.809 -15.344 -10.539 1 98.69 104 GLU A O 1
ATOM 790 N N . LEU A 1 105 ? -7.934 -14.359 -8.953 1 98.44 105 LEU A N 1
ATOM 791 C CA . LEU A 1 105 ? -7.34 -15.008 -7.785 1 98.44 105 LEU A CA 1
ATOM 792 C C . LEU A 1 105 ? -8.422 -15.484 -6.816 1 98.44 105 LEU A C 1
ATOM 794 O O . LEU A 1 105 ? -9.195 -14.672 -6.305 1 98.44 105 LEU A O 1
ATOM 798 N N . LEU A 1 106 ? -8.5 -16.766 -6.609 1 98.31 106 LEU A N 1
ATOM 799 C CA . LEU A 1 106 ? -9.555 -17.391 -5.809 1 98.31 106 LEU A CA 1
ATOM 800 C C . LEU A 1 106 ? -10.93 -17.031 -6.344 1 98.31 106 LEU A C 1
ATOM 802 O O . LEU A 1 106 ? -11.859 -16.781 -5.566 1 98.31 106 LEU A O 1
ATOM 806 N N . GLY A 1 107 ? -10.961 -16.875 -7.668 1 98.38 107 GLY A N 1
ATOM 807 C CA . GLY A 1 107 ? -12.234 -16.688 -8.352 1 98.38 107 GLY A CA 1
ATOM 808 C C . GLY A 1 107 ? -12.672 -15.242 -8.414 1 98.38 107 GLY A C 1
ATOM 809 O O . GLY A 1 107 ? -13.75 -14.93 -8.914 1 98.38 107 GLY A O 1
ATOM 810 N N . LYS A 1 108 ? -11.945 -14.312 -7.906 1 98.5 108 LYS A N 1
ATOM 811 C CA . LYS A 1 108 ? -12.25 -12.891 -7.938 1 98.5 108 LYS A CA 1
ATOM 812 C C . LYS A 1 108 ? -11.203 -12.125 -8.742 1 98.5 108 LYS A C 1
ATOM 814 O O . LYS A 1 108 ? -10 -12.383 -8.617 1 98.5 108 LYS A O 1
ATOM 819 N N . THR A 1 109 ? -11.648 -11.141 -9.633 1 98.69 109 THR A N 1
ATOM 820 C CA . THR A 1 109 ? -10.734 -10.367 -10.469 1 98.69 109 THR A CA 1
ATOM 821 C C . THR A 1 109 ? -9.898 -9.414 -9.617 1 98.69 109 THR A C 1
ATOM 823 O O . THR A 1 109 ? -10.438 -8.711 -8.758 1 98.69 109 THR A O 1
ATOM 826 N N . ILE A 1 110 ? -8.594 -9.414 -9.891 1 98.5 110 ILE A N 1
ATOM 827 C CA . ILE A 1 110 ? -7.734 -8.516 -9.133 1 98.5 110 ILE A CA 1
ATOM 828 C C . ILE A 1 110 ? -7.195 -7.422 -10.055 1 98.5 110 ILE A C 1
ATOM 830 O O . ILE A 1 110 ? -7.031 -7.637 -11.258 1 98.5 110 ILE A O 1
ATOM 834 N N . GLY A 1 111 ? -7.02 -6.223 -9.516 1 97.5 111 GLY A N 1
ATOM 835 C CA . GLY A 1 111 ? -6.211 -5.172 -10.117 1 97.5 111 GLY A CA 1
ATOM 836 C C . GLY A 1 111 ? -4.789 -5.141 -9.586 1 97.5 111 GLY A C 1
ATOM 837 O O . GLY A 1 111 ? -4.555 -5.383 -8.398 1 97.5 111 GLY A O 1
ATOM 838 N N . VAL A 1 112 ? -3.834 -4.93 -10.414 1 98.38 112 VAL A N 1
ATOM 839 C CA . VAL A 1 112 ? -2.43 -4.789 -10.047 1 98.38 112 VAL A CA 1
ATOM 840 C C . VAL A 1 112 ? -1.832 -3.572 -10.75 1 98.38 112 VAL A C 1
ATOM 842 O O . VAL A 1 112 ? -1.893 -3.463 -11.977 1 98.38 112 VAL A O 1
ATOM 845 N N . ASP A 1 113 ? -1.356 -2.689 -9.969 1 97.12 113 ASP A N 1
ATOM 846 C CA . ASP A 1 113 ? -0.76 -1.485 -10.539 1 97.12 113 ASP A CA 1
ATOM 847 C C . ASP A 1 113 ? 0.353 -0.947 -9.648 1 97.12 113 ASP A C 1
ATOM 849 O O . ASP A 1 113 ? 0.573 -1.457 -8.547 1 97.12 113 ASP A O 1
ATOM 853 N N . TRP A 1 114 ? 1.054 0.048 -10.188 1 97.81 114 TRP A N 1
ATOM 854 C CA . TRP A 1 114 ? 2.152 0.655 -9.438 1 97.81 114 TRP A CA 1
ATOM 855 C C . TRP A 1 114 ? 1.64 1.345 -8.18 1 97.81 114 TRP A C 1
ATOM 857 O O . TRP A 1 114 ? 0.638 2.062 -8.219 1 97.81 114 TRP A O 1
ATOM 867 N N . ALA A 1 115 ? 2.361 1.117 -7.086 1 97.62 115 ALA A N 1
ATOM 868 C CA . ALA A 1 115 ? 2.002 1.827 -5.859 1 97.62 115 ALA A CA 1
ATOM 869 C C . ALA A 1 115 ? 2.484 3.275 -5.902 1 97.62 115 ALA A C 1
ATOM 871 O O . ALA A 1 115 ? 1.753 4.191 -5.516 1 97.62 115 ALA A O 1
ATOM 872 N N . PHE A 1 116 ? 3.758 3.48 -6.355 1 97.56 116 PHE A N 1
ATOM 873 C CA . PHE A 1 116 ? 4.328 4.82 -6.414 1 97.56 116 PHE A CA 1
ATOM 874 C C . PHE A 1 116 ? 4.504 5.277 -7.855 1 97.56 116 PHE A C 1
ATOM 876 O O . PHE A 1 116 ? 5.098 4.562 -8.672 1 97.56 116 PHE A O 1
ATOM 883 N N . VAL A 1 117 ? 3.975 6.465 -8.141 1 95.06 117 VAL A N 1
ATOM 884 C CA . VAL A 1 117 ? 4.062 7.035 -9.484 1 95.06 117 VAL A CA 1
ATOM 885 C C . VAL A 1 117 ? 4.488 8.5 -9.398 1 95.06 117 VAL A C 1
ATOM 887 O O . VAL A 1 117 ? 4.242 9.164 -8.391 1 95.06 117 VAL A O 1
ATOM 890 N N . LYS A 1 118 ? 5.121 8.953 -10.391 1 88.06 118 LYS A N 1
ATOM 891 C CA . LYS A 1 118 ? 5.492 10.359 -10.469 1 88.06 118 LYS A CA 1
ATOM 892 C C . LYS A 1 118 ? 4.254 11.25 -10.562 1 88.06 118 LYS A C 1
ATOM 894 O O . LYS A 1 118 ? 3.34 10.961 -11.344 1 88.06 118 LYS A O 1
ATOM 899 N N . PRO A 1 119 ? 4.27 12.234 -9.672 1 76.81 119 PRO A N 1
ATOM 900 C CA . PRO A 1 119 ? 3.117 13.133 -9.773 1 76.81 119 PRO A CA 1
ATOM 901 C C . PRO A 1 119 ? 3.047 13.852 -11.125 1 76.81 119 PRO A C 1
ATOM 903 O O . PRO A 1 119 ? 4.082 14.18 -11.703 1 76.81 119 PRO A O 1
ATOM 906 N N . THR A 1 120 ? 1.927 13.633 -11.75 1 66 120 THR A N 1
ATOM 907 C CA . THR A 1 120 ? 1.775 14.375 -13 1 66 120 THR A CA 1
ATOM 908 C C . THR A 1 120 ? 1.736 15.875 -12.734 1 66 120 THR A C 1
ATOM 910 O O . THR A 1 120 ? 1.22 16.312 -11.703 1 66 120 THR A O 1
ATOM 913 N N . ALA A 1 121 ? 2.893 16.547 -13.133 1 58.75 121 ALA A N 1
ATOM 914 C CA . ALA A 1 121 ? 3.01 17.984 -13 1 58.75 121 ALA A CA 1
ATOM 915 C C . ALA A 1 121 ? 1.675 18.672 -13.281 1 58.75 121 ALA A C 1
ATOM 917 O O . ALA A 1 121 ? 1.039 18.422 -14.305 1 58.75 121 ALA A O 1
ATOM 918 N N . SER A 1 122 ? 0.859 18.734 -12.227 1 51.94 122 SER A N 1
ATOM 919 C CA . SER A 1 122 ? -0.211 19.672 -12.562 1 51.94 122 SER A CA 1
ATOM 920 C C . SER A 1 122 ? 0.339 20.922 -13.242 1 51.94 122 SER A C 1
ATOM 922 O O . SER A 1 122 ? 1.364 21.469 -12.812 1 51.94 122 SER A O 1
ATOM 924 N N . SER A 1 123 ? 0.259 20.984 -14.531 1 44.84 123 SER A N 1
ATOM 925 C CA . SER A 1 123 ? 0.514 22.266 -15.18 1 44.84 123 SER A CA 1
ATOM 926 C C . SER A 1 123 ? 0.011 23.422 -14.32 1 44.84 123 SER A C 1
ATOM 928 O O . SER A 1 123 ? -1.188 23.531 -14.055 1 44.84 123 SER A O 1
ATOM 930 N N . SER A 1 124 ? 0.622 23.734 -13.273 1 40.81 124 SER A N 1
ATOM 931 C CA . SER A 1 124 ? 0.308 25.078 -12.82 1 40.81 124 SER A CA 1
ATOM 932 C C . SER A 1 124 ? 0.183 26.047 -13.992 1 40.81 124 SER A C 1
ATOM 934 O O . SER A 1 124 ? 1.141 26.25 -14.742 1 40.81 124 SER A O 1
ATOM 936 N N . SER A 1 125 ? -0.91 26 -14.633 1 38.44 125 SER A N 1
ATOM 937 C CA . SER A 1 125 ? -1.163 27.234 -15.344 1 38.44 125 SER A CA 1
ATOM 938 C C . SER A 1 125 ? -0.724 28.453 -14.516 1 38.44 125 SER A C 1
ATOM 940 O O . SER A 1 125 ? -1.333 28.75 -13.492 1 38.44 125 SER A O 1
ATOM 942 N N . GLY A 1 126 ? 0.519 28.531 -14.102 1 31.22 126 GLY A N 1
ATOM 943 C CA . GLY A 1 126 ? 0.863 29.953 -14.148 1 31.22 126 GLY A CA 1
ATOM 944 C C . GLY A 1 126 ? 0.594 30.594 -15.492 1 31.22 126 GLY A C 1
ATOM 945 O O . GLY A 1 126 ? 0.502 29.891 -16.516 1 31.22 126 GLY A O 1
ATOM 946 N N . ASP B 1 1 ? -12.734 -28.938 -75.875 1 26.45 1 ASP B N 1
ATOM 947 C CA . ASP B 1 1 ? -11.695 -27.938 -75.688 1 26.45 1 ASP B CA 1
ATOM 948 C C . ASP B 1 1 ? -11.75 -27.391 -74.25 1 26.45 1 ASP B C 1
ATOM 950 O O . ASP B 1 1 ? -12.281 -26.312 -74 1 26.45 1 ASP B O 1
ATOM 954 N N . SER B 1 2 ? -12.031 -28.297 -73.375 1 36.38 2 SER B N 1
ATOM 955 C CA . SER B 1 2 ? -12.352 -28.344 -71.938 1 36.38 2 SER B CA 1
ATOM 956 C C . SER B 1 2 ? -11.195 -27.812 -71.125 1 36.38 2 SER B C 1
ATOM 958 O O . SER B 1 2 ? -10.164 -28.484 -70.938 1 36.38 2 SER B O 1
ATOM 960 N N . MET B 1 3 ? -11.023 -26.469 -71.188 1 30.56 3 MET B N 1
ATOM 961 C CA . MET B 1 3 ? -9.922 -25.688 -70.625 1 30.56 3 MET B CA 1
ATOM 962 C C . MET B 1 3 ? -9.766 -25.953 -69.125 1 30.56 3 MET B C 1
ATOM 964 O O . MET B 1 3 ? -10.719 -26.359 -68.438 1 30.56 3 MET B O 1
ATOM 968 N N . ASP B 1 4 ? -8.539 -26.219 -68.688 1 30.36 4 ASP B N 1
ATOM 969 C CA . ASP B 1 4 ? -7.75 -26.547 -67.5 1 30.36 4 ASP B CA 1
ATOM 970 C C . ASP B 1 4 ? -7.934 -25.484 -66.438 1 30.36 4 ASP B C 1
ATOM 972 O O . ASP B 1 4 ? -7.027 -24.703 -66.188 1 30.36 4 ASP B O 1
ATOM 976 N N . VAL B 1 5 ? -9.125 -24.938 -66.312 1 34 5 VAL B N 1
ATOM 977 C CA . VAL B 1 5 ? -9.031 -23.719 -65.5 1 34 5 VAL B CA 1
ATOM 978 C C . VAL B 1 5 ? -8.617 -24.047 -64.062 1 34 5 VAL B C 1
ATOM 980 O O . VAL B 1 5 ? -9.453 -24.094 -63.188 1 34 5 VAL B O 1
ATOM 983 N N . VAL B 1 6 ? -7.918 -25.125 -63.875 1 35.56 6 VAL B N 1
ATOM 984 C CA . VAL B 1 6 ? -7.938 -25.406 -62.438 1 35.56 6 VAL B CA 1
ATOM 985 C C . VAL B 1 6 ? -7.223 -24.281 -61.688 1 35.56 6 VAL B C 1
ATOM 987 O O . VAL B 1 6 ? -6.027 -24.062 -61.875 1 35.56 6 VAL B O 1
ATOM 990 N N . SER B 1 7 ? -7.758 -23.078 -61.719 1 32.88 7 SER B N 1
ATOM 991 C CA . SER B 1 7 ? -7.121 -21.969 -61 1 32.88 7 SER B CA 1
ATOM 992 C C . SER B 1 7 ? -6.824 -22.344 -59.562 1 32.88 7 SER B C 1
ATOM 994 O O . SER B 1 7 ? -7.645 -22.984 -58.906 1 32.88 7 SER B O 1
ATOM 996 N N . THR B 1 8 ? -5.57 -22.641 -59.281 1 31.19 8 THR B N 1
ATOM 997 C CA . THR B 1 8 ? -4.855 -22.781 -58 1 31.19 8 THR B CA 1
ATOM 998 C C . THR B 1 8 ? -5.266 -21.688 -57.031 1 31.19 8 THR B C 1
ATOM 1000 O O . THR B 1 8 ? -5.152 -20.5 -57.344 1 31.19 8 THR B O 1
ATOM 1003 N N . SER B 1 9 ? -6.293 -21.938 -56.25 1 30.73 9 SER B N 1
ATOM 1004 C CA . SER B 1 9 ? -6.855 -21.141 -55.156 1 30.73 9 SER B CA 1
ATOM 1005 C C . SER B 1 9 ? -5.77 -20.688 -54.188 1 30.73 9 SER B C 1
ATOM 1007 O O . SER B 1 9 ? -5.195 -21.516 -53.469 1 30.73 9 SER B O 1
ATOM 1009 N N . ASP B 1 10 ? -4.824 -19.891 -54.688 1 31.95 10 ASP B N 1
ATOM 1010 C CA . ASP B 1 10 ? -3.838 -19.312 -53.781 1 31.95 10 ASP B CA 1
ATOM 1011 C C . ASP B 1 10 ? -4.512 -18.672 -52.562 1 31.95 10 ASP B C 1
ATOM 1013 O O . ASP B 1 10 ? -5.285 -17.719 -52.719 1 31.95 10 ASP B O 1
ATOM 1017 N N . ASN B 1 11 ? -5.023 -19.5 -51.688 1 29.33 11 ASN B N 1
ATOM 1018 C CA . ASN B 1 11 ? -5.512 -19 -50.406 1 29.33 11 ASN B CA 1
ATOM 1019 C C . ASN B 1 11 ? -4.527 -18.031 -49.781 1 29.33 11 ASN B C 1
ATOM 1021 O O . ASN B 1 11 ? -3.486 -18.438 -49.25 1 29.33 11 ASN B O 1
ATOM 1025 N N . THR B 1 12 ? -4.188 -16.953 -50.438 1 31.53 12 THR B N 1
ATOM 1026 C CA . THR B 1 12 ? -3.41 -15.875 -49.844 1 31.53 12 THR B CA 1
ATOM 1027 C C . THR B 1 12 ? -3.965 -15.508 -48.469 1 31.53 12 THR B C 1
ATOM 1029 O O . THR B 1 12 ? -5.047 -14.93 -48.375 1 31.53 12 THR B O 1
ATOM 1032 N N . GLY B 1 13 ? -4.082 -16.453 -47.625 1 27.52 13 GLY B N 1
ATOM 1033 C CA . GLY B 1 13 ? -4.543 -16.031 -46.312 1 27.52 13 GLY B CA 1
ATOM 1034 C C . GLY B 1 13 ? -3.955 -14.711 -45.875 1 27.52 13 GLY B C 1
ATOM 1035 O O . GLY B 1 13 ? -2.754 -14.477 -46 1 27.52 13 GLY B O 1
ATOM 1036 N N . ALA B 1 14 ? -4.668 -13.633 -46 1 32.47 14 ALA B N 1
ATOM 1037 C CA . ALA B 1 14 ? -4.336 -12.328 -45.438 1 32.47 14 ALA B CA 1
ATOM 1038 C C . ALA B 1 14 ? -3.65 -12.469 -44.094 1 32.47 14 ALA B C 1
ATOM 1040 O O . ALA B 1 14 ? -4.027 -13.328 -43.281 1 32.47 14 ALA B O 1
ATOM 1041 N N . PRO B 1 15 ? -2.406 -12.078 -44.031 1 28.89 15 PRO B N 1
ATOM 1042 C CA . PRO B 1 15 ? -1.777 -12.148 -42.719 1 28.89 15 PRO B CA 1
ATOM 1043 C C . PRO B 1 15 ? -2.713 -11.703 -41.594 1 28.89 15 PRO B C 1
ATOM 1045 O O . PRO B 1 15 ? -3.6 -10.875 -41.812 1 28.89 15 PRO B O 1
ATOM 1048 N N . VAL B 1 16 ? -3.168 -12.508 -40.719 1 31.27 16 VAL B N 1
ATOM 1049 C CA . VAL B 1 16 ? -3.826 -12.094 -39.5 1 31.27 16 VAL B CA 1
ATOM 1050 C C . VAL B 1 16 ? -3.174 -10.82 -38.969 1 31.27 16 VAL B C 1
ATOM 1052 O O . VAL B 1 16 ? -1.956 -10.648 -39.062 1 31.27 16 VAL B O 1
ATOM 1055 N N . PRO B 1 17 ? -3.834 -9.68 -39.031 1 27.48 17 PRO B N 1
ATOM 1056 C CA . PRO B 1 17 ? -3.244 -8.484 -38.438 1 27.48 17 PRO B CA 1
ATOM 1057 C C . PRO B 1 17 ? -2.578 -8.781 -37.094 1 27.48 17 PRO B C 1
ATOM 1059 O O . PRO B 1 17 ? -3.047 -9.641 -36.344 1 27.48 17 PRO B O 1
ATOM 1062 N N . SER B 1 18 ? -1.292 -8.883 -36.969 1 28.8 18 SER B N 1
ATOM 1063 C CA . SER B 1 18 ? -0.602 -8.742 -35.688 1 28.8 18 SER B CA 1
ATOM 1064 C C . SER B 1 18 ? -1.371 -7.828 -34.75 1 28.8 18 SER B C 1
ATOM 1066 O O . SER B 1 18 ? -1.656 -6.676 -35.094 1 28.8 18 SER B O 1
ATOM 1068 N N . TYR B 1 19 ? -2.33 -8.328 -34.062 1 26.33 19 TYR B N 1
ATOM 1069 C CA . TYR B 1 19 ? -2.744 -7.523 -32.906 1 26.33 19 TYR B CA 1
ATOM 1070 C C . TYR B 1 19 ? -1.576 -6.711 -32.375 1 26.33 19 TYR B C 1
ATOM 1072 O O . TYR B 1 19 ? -0.542 -7.273 -32 1 26.33 19 TYR B O 1
ATOM 1080 N N . ASN B 1 20 ? -1.256 -5.684 -32.969 1 24.92 20 ASN B N 1
ATOM 1081 C CA . ASN B 1 20 ? -0.52 -4.625 -32.281 1 24.92 20 ASN B CA 1
ATOM 1082 C C . ASN B 1 20 ? -0.8 -4.621 -30.797 1 24.92 20 ASN B C 1
ATOM 1084 O O . ASN B 1 20 ? -1.958 -4.578 -30.375 1 24.92 20 ASN B O 1
ATOM 1088 N N . ARG B 1 21 ? -0.073 -5.484 -29.984 1 27.84 21 ARG B N 1
ATOM 1089 C CA . ARG B 1 21 ? 0.025 -5.129 -28.578 1 27.84 21 ARG B CA 1
ATOM 1090 C C . ARG B 1 21 ? -0.316 -3.66 -28.359 1 27.84 21 ARG B C 1
ATOM 1092 O O . ARG B 1 21 ? 0.477 -2.777 -28.688 1 27.84 21 ARG B O 1
ATOM 1099 N N . GLY B 1 22 ? -1.326 -3.211 -28.891 1 28.05 22 GLY B N 1
ATOM 1100 C CA . GLY B 1 22 ? -1.77 -1.883 -28.5 1 28.05 22 GLY B CA 1
ATOM 1101 C C . GLY B 1 22 ? -1.176 -1.416 -27.188 1 28.05 22 GLY B C 1
ATOM 1102 O O . GLY B 1 22 ? -0.858 -2.232 -26.312 1 28.05 22 GLY B O 1
ATOM 1103 N N . GLU B 1 23 ? -0.493 -0.323 -27.25 1 29.28 23 GLU B N 1
ATOM 1104 C CA . GLU B 1 23 ? -0.153 0.456 -26.062 1 29.28 23 GLU B CA 1
ATOM 1105 C C . GLU B 1 23 ? -1.218 0.306 -24.969 1 29.28 23 GLU B C 1
ATOM 1107 O O . GLU B 1 23 ? -2.373 0.687 -25.172 1 29.28 23 GLU B O 1
ATOM 1112 N N . VAL B 1 24 ? -1.619 -0.936 -24.453 1 30.83 24 VAL B N 1
ATOM 1113 C CA . VAL B 1 24 ? -2.215 -0.659 -23.156 1 30.83 24 VAL B CA 1
ATOM 1114 C C . VAL B 1 24 ? -2.1 0.83 -22.844 1 30.83 24 VAL B C 1
ATOM 1116 O O . VAL B 1 24 ? -1.099 1.467 -23.172 1 30.83 24 VAL B O 1
ATOM 1119 N N . ALA B 1 25 ? -3.117 1.549 -22.828 1 29.73 25 ALA B N 1
ATOM 1120 C CA . ALA B 1 25 ? -3.238 2.918 -22.328 1 29.73 25 ALA B CA 1
ATOM 1121 C C . ALA B 1 25 ? -2.064 3.279 -21.422 1 29.73 25 ALA B C 1
ATOM 1123 O O . ALA B 1 25 ? -1.878 2.67 -20.375 1 29.73 25 ALA B O 1
ATOM 1124 N N . GLY B 1 26 ? -0.975 3.541 -21.875 1 32.56 26 GLY B N 1
ATOM 1125 C CA . GLY B 1 26 ? 0.068 4.25 -21.156 1 32.56 26 GLY B CA 1
ATOM 1126 C C . GLY B 1 26 ? -0.453 5.008 -19.953 1 32.56 26 GLY B C 1
ATOM 1127 O O . GLY B 1 26 ? -1.264 5.926 -20.078 1 32.56 26 GLY B O 1
ATOM 1128 N N . TYR B 1 27 ? -1.017 4.348 -18.875 1 34.97 27 TYR B N 1
ATOM 1129 C CA . TYR B 1 27 ? -0.802 5.273 -17.766 1 34.97 27 TYR B CA 1
ATOM 1130 C C . TYR B 1 27 ? 0.135 6.402 -18.172 1 34.97 27 TYR B C 1
ATOM 1132 O O . TYR B 1 27 ? 1.327 6.18 -18.406 1 34.97 27 TYR B O 1
ATOM 1140 N N . SER B 1 28 ? -0.178 7.219 -19.047 1 40.91 28 SER B N 1
ATOM 1141 C CA . SER B 1 28 ? 0.507 8.43 -19.5 1 40.91 28 SER B CA 1
ATOM 1142 C C . SER B 1 28 ? 1.729 8.719 -18.625 1 40.91 28 SER B C 1
ATOM 1144 O O . SER B 1 28 ? 2.023 7.977 -17.688 1 40.91 28 SER B O 1
ATOM 1146 N N . GLY B 1 29 ? 1.934 10.008 -18.141 1 45.91 29 GLY B N 1
ATOM 1147 C CA . GLY B 1 29 ? 3.082 10.773 -17.688 1 45.91 29 GLY B CA 1
ATOM 1148 C C . GLY B 1 29 ? 3.643 10.281 -16.359 1 45.91 29 GLY B C 1
ATOM 1149 O O . GLY B 1 29 ? 4.754 10.648 -15.977 1 45.91 29 GLY B O 1
ATOM 1150 N N . SER B 1 30 ? 2.789 9.82 -15.539 1 70.31 30 SER B N 1
ATOM 1151 C CA . SER B 1 30 ? 3.459 9.547 -14.273 1 70.31 30 SER B CA 1
ATOM 1152 C C . SER B 1 30 ? 4.012 8.125 -14.234 1 70.31 30 SER B C 1
ATOM 1154 O O . SER B 1 30 ? 3.246 7.16 -14.266 1 70.31 30 SER B O 1
ATOM 1156 N N . GLY B 1 31 ? 5.074 7.93 -14.711 1 89.5 31 GLY B N 1
ATOM 1157 C CA . GLY B 1 31 ? 5.781 6.656 -14.656 1 89.5 31 GLY B CA 1
ATOM 1158 C C . GLY B 1 31 ? 5.973 6.145 -13.242 1 89.5 31 GLY B C 1
ATOM 1159 O O . GLY B 1 31 ? 5.785 6.887 -12.273 1 89.5 31 GLY B O 1
ATOM 1160 N N . PRO B 1 32 ? 6.137 4.875 -13.188 1 96.12 32 PRO B N 1
ATOM 1161 C CA . PRO B 1 32 ? 6.395 4.316 -11.859 1 96.12 32 PRO B CA 1
ATOM 1162 C C . PRO B 1 32 ? 7.605 4.949 -11.18 1 96.12 32 PRO B C 1
ATOM 1164 O O . PRO B 1 32 ? 8.516 5.43 -11.852 1 96.12 32 PRO B O 1
ATOM 1167 N N . GLN B 1 33 ? 7.531 5.004 -9.875 1 97.06 33 GLN B N 1
ATOM 1168 C CA . GLN B 1 33 ? 8.648 5.473 -9.062 1 97.06 33 GLN B CA 1
ATOM 1169 C C . GLN B 1 33 ? 9.172 4.367 -8.148 1 97.06 33 GLN B C 1
ATOM 1171 O O . GLN B 1 33 ? 8.383 3.617 -7.566 1 97.06 33 GLN B O 1
ATOM 1176 N N . ARG B 1 34 ? 10.422 4.352 -7.984 1 97.75 34 ARG B N 1
ATOM 1177 C CA . ARG B 1 34 ? 11.094 3.395 -7.109 1 97.75 34 ARG B CA 1
ATOM 1178 C C . ARG B 1 34 ? 10.875 3.744 -5.645 1 97.75 34 ARG B C 1
ATOM 1180 O O . ARG B 1 34 ? 10.898 4.918 -5.27 1 97.75 34 ARG B O 1
ATOM 1187 N N . SER B 1 35 ? 10.719 2.682 -4.816 1 97.88 35 SER B N 1
ATOM 1188 C CA . SER B 1 35 ? 10.766 2.885 -3.371 1 97.88 35 SER B CA 1
ATOM 1189 C C . SER B 1 35 ? 12.203 3.039 -2.883 1 97.88 35 SER B C 1
ATOM 1191 O O . SER B 1 35 ? 13.133 2.525 -3.504 1 97.88 35 SER B O 1
ATOM 1193 N N . VAL B 1 36 ? 12.367 3.783 -1.828 1 96.88 36 VAL B N 1
ATOM 1194 C CA . VAL B 1 36 ? 13.664 3.848 -1.157 1 96.88 36 VAL B CA 1
ATOM 1195 C C . VAL B 1 36 ? 13.75 2.756 -0.094 1 96.88 36 VAL B C 1
ATOM 1197 O O . VAL B 1 36 ? 12.727 2.199 0.317 1 96.88 36 VAL B O 1
ATOM 1200 N N . GLU B 1 37 ? 14.977 2.445 0.249 1 97.31 37 GLU B N 1
ATOM 1201 C CA . GLU B 1 37 ? 15.133 1.672 1.479 1 97.31 37 GLU B CA 1
ATOM 1202 C C . GLU B 1 37 ? 14.633 2.457 2.689 1 97.31 37 GLU B C 1
ATOM 1204 O O . GLU B 1 37 ? 15.195 3.5 3.031 1 97.31 37 GLU B O 1
ATOM 1209 N N . GLY B 1 38 ? 13.508 2.045 3.26 1 98.56 38 GLY B N 1
ATOM 1210 C CA . GLY B 1 38 ? 12.859 2.803 4.32 1 98.56 38 GLY B CA 1
ATOM 1211 C C . GLY B 1 38 ? 11.68 2.08 4.934 1 98.56 38 GLY B C 1
ATOM 1212 O O . GLY B 1 38 ? 11.727 0.867 5.145 1 98.56 38 GLY B O 1
ATOM 1213 N N . TRP B 1 39 ? 10.781 2.969 5.336 1 98.75 39 TRP B N 1
ATOM 1214 C CA . TRP B 1 39 ? 9.617 2.488 6.078 1 98.75 39 TRP B CA 1
ATOM 1215 C C . TRP B 1 39 ? 8.328 3.064 5.504 1 98.75 39 TRP B C 1
ATOM 1217 O O . TRP B 1 39 ? 8.25 4.262 5.227 1 98.75 39 TRP B O 1
ATOM 1227 N N . ILE B 1 40 ? 7.371 2.143 5.312 1 98.88 40 ILE B N 1
ATOM 1228 C CA . ILE B 1 40 ? 6.105 2.545 4.711 1 98.88 40 ILE B CA 1
ATOM 1229 C C . ILE B 1 40 ? 4.973 2.367 5.719 1 98.88 40 ILE B C 1
ATOM 1231 O O . ILE B 1 40 ? 4.859 1.317 6.355 1 98.88 40 ILE B O 1
ATOM 1235 N N . VAL B 1 41 ? 4.188 3.41 5.875 1 98.69 41 VAL B N 1
ATOM 1236 C CA . VAL B 1 41 ? 2.982 3.314 6.691 1 98.69 41 VAL B CA 1
ATOM 1237 C C . VAL B 1 41 ? 1.747 3.311 5.793 1 98.69 41 VAL B C 1
ATOM 1239 O O . VAL B 1 41 ? 1.721 3.984 4.762 1 98.69 41 VAL B O 1
ATOM 1242 N N . PHE B 1 42 ? 0.799 2.549 6.207 1 98.12 42 PHE B N 1
ATOM 1243 C CA . PHE B 1 42 ? -0.481 2.387 5.531 1 98.12 42 PHE B CA 1
ATOM 1244 C C . PHE B 1 42 ? -1.562 3.223 6.207 1 98.12 42 PHE B C 1
ATOM 1246 O O . PHE B 1 42 ? -1.726 3.164 7.426 1 98.12 42 PHE B O 1
ATOM 1253 N N . VAL B 1 43 ? -2.266 3.988 5.406 1 98.19 43 VAL B N 1
ATOM 1254 C CA . VAL B 1 43 ? -3.283 4.906 5.91 1 98.19 43 VAL B CA 1
ATOM 1255 C C . VAL B 1 43 ? -4.668 4.441 5.461 1 98.19 43 VAL B C 1
ATOM 1257 O O . VAL B 1 43 ? -4.895 4.211 4.273 1 98.19 43 VAL B O 1
ATOM 1260 N N . THR B 1 44 ? -5.617 4.281 6.352 1 96.56 44 THR B N 1
ATOM 1261 C CA . THR B 1 44 ? -6.98 3.865 6.047 1 96.56 44 THR B CA 1
ATOM 1262 C C . THR B 1 44 ? -7.988 4.891 6.562 1 96.56 44 THR B C 1
ATOM 1264 O O . THR B 1 44 ? -7.641 5.762 7.363 1 96.56 44 THR B O 1
ATOM 1267 N N . GLY B 1 45 ? -9.148 4.766 6.062 1 96.56 45 GLY B N 1
ATOM 1268 C CA . GLY B 1 45 ? -10.188 5.684 6.488 1 96.56 45 GLY B CA 1
ATOM 1269 C C . GLY B 1 45 ? -10.047 7.066 5.879 1 96.56 45 GLY B C 1
ATOM 1270 O O . GLY B 1 45 ? -10.547 8.047 6.434 1 96.56 45 GLY B O 1
ATOM 1271 N N . VAL B 1 46 ? -9.406 7.223 4.77 1 98 46 VAL B N 1
ATOM 1272 C CA . VAL B 1 46 ? -9.18 8.508 4.109 1 98 46 VAL B CA 1
ATOM 1273 C C . VAL B 1 46 ? -10.484 9 3.49 1 98 46 VAL B C 1
ATOM 1275 O O . VAL B 1 46 ? -11.164 8.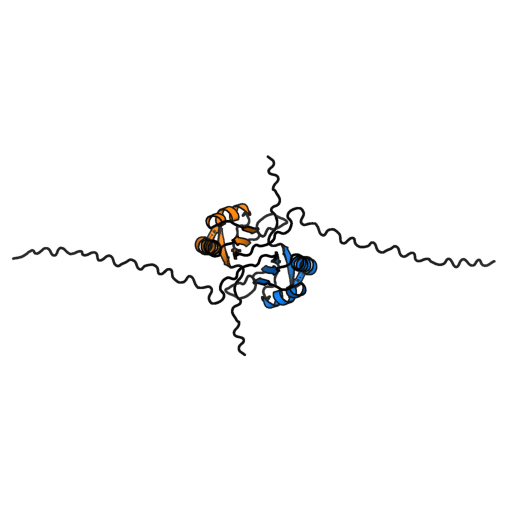266 2.775 1 98 46 VAL B O 1
ATOM 1278 N N . HIS B 1 47 ? -10.789 10.211 3.801 1 98.56 47 HIS B N 1
ATOM 1279 C CA . HIS B 1 47 ? -12.008 10.828 3.273 1 98.56 47 HIS B CA 1
ATOM 1280 C C . HIS B 1 47 ? -11.992 10.852 1.749 1 98.56 47 HIS B C 1
ATOM 1282 O O . HIS B 1 47 ? -10.953 11.117 1.138 1 98.56 47 HIS B O 1
ATOM 1288 N N . GLU B 1 48 ? -13.133 10.695 1.135 1 98.06 48 GLU B N 1
ATOM 1289 C CA . GLU B 1 48 ? -13.234 10.586 -0.317 1 98.06 48 GLU B CA 1
ATOM 1290 C C . GLU B 1 48 ? -12.766 11.867 -1.002 1 98.06 48 GLU B C 1
ATOM 1292 O O . GLU B 1 48 ? -12.328 11.836 -2.154 1 98.06 48 GLU B O 1
ATOM 1297 N N . GLU B 1 49 ? -12.797 12.977 -0.308 1 97.81 49 GLU B N 1
ATOM 1298 C CA . GLU B 1 49 ? -12.406 14.242 -0.907 1 97.81 49 GLU B CA 1
ATOM 1299 C C . GLU B 1 49 ? -10.922 14.523 -0.695 1 97.81 49 GLU B C 1
ATOM 1301 O O . GLU B 1 49 ? -10.383 15.5 -1.223 1 97.81 49 GLU B O 1
ATOM 1306 N N . ALA B 1 50 ? -10.258 13.688 0.036 1 98.19 50 ALA B N 1
ATOM 1307 C CA . ALA B 1 50 ? -8.828 13.883 0.301 1 98.19 50 ALA B CA 1
ATOM 1308 C C . ALA B 1 50 ? -8.016 13.812 -0.988 1 98.19 50 ALA B C 1
ATOM 1310 O O . ALA B 1 50 ? -8.344 13.031 -1.889 1 98.19 50 ALA B O 1
ATOM 1311 N N . GLN B 1 51 ? -7.031 14.633 -1.073 1 96.5 51 GLN B N 1
ATOM 1312 C CA . GLN B 1 51 ? -6.023 14.609 -2.127 1 96.5 51 GLN B CA 1
ATOM 1313 C C . GLN B 1 51 ? -4.641 14.32 -1.558 1 96.5 51 GLN B C 1
ATOM 1315 O O . GLN B 1 51 ? -4.449 14.328 -0.34 1 96.5 51 GLN B O 1
ATOM 1320 N N . GLU B 1 52 ? -3.744 14.102 -2.447 1 96.56 52 GLU B N 1
ATOM 1321 C CA . GLU B 1 52 ? -2.383 13.805 -2.014 1 96.56 52 GLU B CA 1
ATOM 1322 C C . GLU B 1 52 ? -1.818 14.922 -1.149 1 96.56 52 GLU B C 1
ATOM 1324 O O . GLU B 1 52 ? -1.114 14.672 -0.171 1 96.56 52 GLU B O 1
ATOM 1329 N N . ASP B 1 53 ? -2.131 16.141 -1.454 1 97.12 53 ASP B N 1
ATOM 1330 C CA . ASP B 1 53 ? -1.611 17.281 -0.695 1 97.12 53 ASP B CA 1
ATOM 1331 C C . ASP B 1 53 ? -2.09 17.234 0.754 1 97.12 53 ASP B C 1
ATOM 1333 O O . ASP B 1 53 ? -1.373 17.656 1.663 1 97.12 53 ASP B O 1
ATOM 1337 N N . ASP B 1 54 ? -3.301 16.781 0.988 1 98.38 54 ASP B N 1
ATOM 1338 C CA . ASP B 1 54 ? -3.799 16.656 2.354 1 98.38 54 ASP B CA 1
ATOM 1339 C C . ASP B 1 54 ? -2.951 15.68 3.16 1 98.38 54 ASP B C 1
ATOM 1341 O O . ASP B 1 54 ? -2.648 15.922 4.328 1 98.38 54 ASP B O 1
ATOM 1345 N N . LEU B 1 55 ? -2.574 14.586 2.539 1 98.56 55 LEU B N 1
ATOM 1346 C CA . LEU B 1 55 ? -1.716 13.617 3.211 1 98.56 55 LEU B CA 1
ATOM 1347 C C . LEU B 1 55 ? -0.307 14.172 3.393 1 98.56 55 LEU B C 1
ATOM 1349 O O . LEU B 1 55 ? 0.291 14.023 4.461 1 98.56 55 LEU B O 1
ATOM 1353 N N . ILE B 1 56 ? 0.176 14.82 2.326 1 98.5 56 ILE B N 1
ATOM 1354 C CA . ILE B 1 56 ? 1.509 15.406 2.432 1 98.5 56 ILE B CA 1
ATOM 1355 C C . ILE B 1 56 ? 1.556 16.375 3.607 1 98.5 56 ILE B C 1
ATOM 1357 O O . ILE B 1 56 ? 2.475 16.328 4.426 1 98.5 56 ILE B O 1
ATOM 1361 N N . ASP B 1 57 ? 0.616 17.219 3.695 1 98.62 57 ASP B N 1
ATOM 1362 C CA . ASP B 1 57 ? 0.565 18.219 4.77 1 98.62 57 ASP B CA 1
ATOM 1363 C C . ASP B 1 57 ? 0.549 17.531 6.137 1 98.62 57 ASP B C 1
ATOM 1365 O O . ASP B 1 57 ? 1.275 17.953 7.047 1 98.62 57 ASP B O 1
ATOM 1369 N N . ALA B 1 58 ? -0.209 16.562 6.348 1 98.81 58 ALA B N 1
ATOM 1370 C CA . ALA B 1 58 ? -0.344 15.883 7.641 1 98.81 58 ALA B CA 1
ATOM 1371 C C . ALA B 1 58 ? 0.913 15.086 7.977 1 98.81 58 ALA B C 1
ATOM 1373 O O . ALA B 1 58 ? 1.422 15.164 9.102 1 98.81 58 ALA B O 1
ATOM 1374 N N . PHE B 1 59 ? 1.451 14.375 7.066 1 98.88 59 PHE B N 1
ATOM 1375 C CA . PHE B 1 59 ? 2.494 13.398 7.348 1 98.88 59 PHE B CA 1
ATOM 1376 C C . PHE B 1 59 ? 3.871 14.055 7.324 1 98.88 59 PHE B C 1
ATOM 1378 O O . PHE B 1 59 ? 4.82 13.539 7.918 1 98.88 59 PHE B O 1
ATOM 1385 N N . SER B 1 60 ? 3.996 15.203 6.648 1 98.88 60 SER B N 1
ATOM 1386 C CA . SER B 1 60 ? 5.281 15.891 6.602 1 98.88 60 SER B CA 1
ATOM 1387 C C . SER B 1 60 ? 5.637 16.5 7.953 1 98.88 60 SER B C 1
ATOM 1389 O O . SER B 1 60 ? 6.781 16.891 8.18 1 98.88 60 SER B O 1
ATOM 1391 N N . GLU B 1 61 ? 4.656 16.594 8.828 1 98.69 61 GLU B N 1
ATOM 1392 C CA . GLU B 1 61 ? 4.91 17.094 10.172 1 98.69 61 GLU B CA 1
ATOM 1393 C C . GLU B 1 61 ? 5.875 16.172 10.93 1 98.69 61 GLU B C 1
ATOM 1395 O O . GLU B 1 61 ? 6.473 16.594 11.922 1 98.69 61 GLU B O 1
ATOM 1400 N N . PHE B 1 62 ? 6.125 15.016 10.492 1 98.75 62 PHE B N 1
ATOM 1401 C CA . PHE B 1 62 ? 6.887 14.031 11.25 1 98.75 62 PHE B CA 1
ATOM 1402 C C . PHE B 1 62 ? 8.156 13.641 10.508 1 98.75 62 PHE B C 1
ATOM 1404 O O . PHE B 1 62 ? 8.898 12.758 10.953 1 98.75 62 PHE B O 1
ATOM 1411 N N . GLY B 1 63 ? 8.367 14.227 9.391 1 98.56 63 GLY B N 1
ATOM 1412 C CA . GLY B 1 63 ? 9.547 13.953 8.586 1 98.56 63 GLY B CA 1
ATOM 1413 C C . GLY B 1 63 ? 9.32 14.148 7.102 1 98.56 63 GLY B C 1
ATOM 1414 O O . GLY B 1 63 ? 8.219 14.5 6.676 1 98.56 63 GLY B O 1
ATOM 1415 N N . THR B 1 64 ? 10.344 13.914 6.297 1 98.5 64 THR B N 1
ATOM 1416 C CA . THR B 1 64 ? 10.258 14.047 4.848 1 98.5 64 THR B CA 1
ATOM 1417 C C . THR B 1 64 ? 9.547 12.844 4.23 1 98.5 64 THR B C 1
ATOM 1419 O O . THR B 1 64 ? 9.992 11.711 4.387 1 98.5 64 THR B O 1
ATOM 1422 N N . VAL B 1 65 ? 8.492 13.125 3.518 1 98.56 65 VAL B N 1
ATOM 1423 C CA . VAL B 1 65 ? 7.789 12.094 2.754 1 98.56 65 VAL B CA 1
ATOM 1424 C C . VAL B 1 65 ? 8.547 11.805 1.46 1 98.56 65 VAL B C 1
ATOM 1426 O O . VAL B 1 65 ? 8.664 12.68 0.592 1 98.56 65 VAL B O 1
ATOM 1429 N N . LYS B 1 66 ? 9.016 10.586 1.34 1 98.25 66 LYS B N 1
ATOM 1430 C CA . LYS B 1 66 ? 9.812 10.219 0.174 1 98.25 66 LYS B CA 1
ATOM 1431 C C . LYS B 1 66 ? 8.93 9.797 -0.993 1 98.25 66 LYS B C 1
ATOM 1433 O O . LYS B 1 66 ? 9.234 10.094 -2.15 1 98.25 66 LYS B O 1
ATOM 1438 N N . ASN B 1 67 ? 7.91 9.008 -0.761 1 98.12 67 ASN B N 1
ATOM 1439 C CA . ASN B 1 67 ? 6.879 8.594 -1.706 1 98.12 67 ASN B CA 1
ATOM 1440 C C . ASN B 1 67 ? 5.492 8.625 -1.072 1 98.12 67 ASN B C 1
ATOM 1442 O O . ASN B 1 67 ? 5.359 8.508 0.146 1 98.12 67 ASN B O 1
ATOM 1446 N N . LEU B 1 68 ? 4.566 8.828 -1.908 1 98.19 68 LEU B N 1
ATOM 1447 C CA . LEU B 1 68 ? 3.168 8.805 -1.488 1 98.19 68 LEU B CA 1
ATOM 1448 C C . LEU B 1 68 ? 2.285 8.195 -2.57 1 98.19 68 LEU B C 1
ATOM 1450 O O . LEU B 1 68 ? 2.477 8.461 -3.758 1 98.19 68 LEU B O 1
ATOM 1454 N N . HIS B 1 69 ? 1.317 7.352 -2.092 1 96.88 69 HIS B N 1
ATOM 1455 C CA . HIS B 1 69 ? 0.257 6.785 -2.918 1 96.88 69 HIS B CA 1
ATOM 1456 C C . HIS B 1 69 ? -1.113 7.02 -2.293 1 96.88 69 HIS B C 1
ATOM 1458 O O . HIS B 1 69 ? -1.347 6.652 -1.14 1 96.88 69 HIS B O 1
ATOM 1464 N N . LEU B 1 70 ? -1.953 7.648 -3.018 1 96.88 70 LEU B N 1
ATOM 1465 C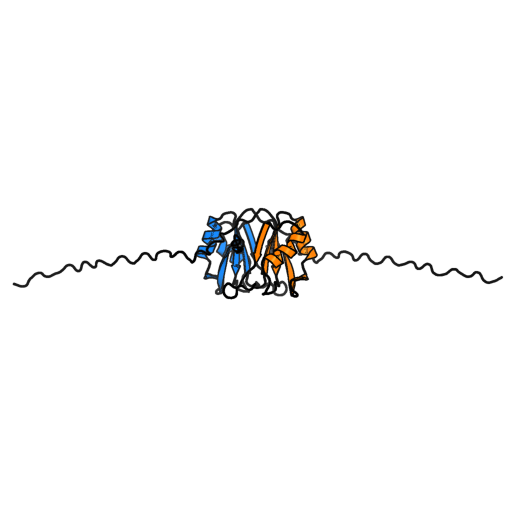 CA . LEU B 1 70 ? -3.363 7.723 -2.652 1 96.88 70 LEU B CA 1
ATOM 1466 C C . LEU B 1 70 ? -4.23 6.992 -3.672 1 96.88 70 LEU B C 1
ATOM 1468 O O . LEU B 1 70 ? -4.184 7.301 -4.867 1 96.88 70 LEU B O 1
ATOM 1472 N N . ASN B 1 71 ? -4.984 5.969 -3.156 1 94.25 71 ASN B N 1
ATOM 1473 C CA . ASN B 1 71 ? -5.832 5.203 -4.066 1 94.25 71 ASN B CA 1
ATOM 1474 C C . ASN B 1 71 ? -7.055 6.008 -4.504 1 94.25 71 ASN B C 1
ATOM 1476 O O . ASN B 1 71 ? -7.875 6.402 -3.672 1 94.25 71 ASN B O 1
ATOM 1480 N N . LEU B 1 72 ? -7.133 6.25 -5.867 1 92.62 72 LEU B N 1
ATOM 1481 C CA . LEU B 1 72 ? -8.195 7.078 -6.434 1 92.62 72 LEU B CA 1
ATOM 1482 C C . LEU B 1 72 ? -9.109 6.25 -7.332 1 92.62 72 LEU B C 1
ATOM 1484 O O . LEU B 1 72 ? -8.648 5.336 -8.016 1 92.62 72 LEU B O 1
ATOM 1488 N N . ASP B 1 73 ? -10.391 6.621 -7.199 1 92.56 73 ASP B N 1
ATOM 1489 C CA . ASP B 1 73 ? -11.32 6.18 -8.242 1 92.56 73 ASP B CA 1
ATOM 1490 C C . ASP B 1 73 ? -11.039 6.891 -9.562 1 92.56 73 ASP B C 1
ATOM 1492 O O . ASP B 1 73 ? -11.211 8.109 -9.672 1 92.56 73 ASP B O 1
ATOM 1496 N N . ARG B 1 74 ? -10.711 6.148 -10.562 1 85.44 74 ARG B N 1
ATOM 1497 C CA . ARG B 1 74 ? -10.25 6.738 -11.812 1 85.44 74 ARG B CA 1
ATOM 1498 C C . ARG B 1 74 ? -11.406 7.402 -12.562 1 85.44 74 ARG B C 1
ATOM 1500 O O . ARG B 1 74 ? -11.188 8.242 -13.43 1 85.44 74 ARG B O 1
ATOM 1507 N N . HIS B 1 75 ? -12.602 6.949 -12.219 1 90.81 75 HIS B N 1
ATOM 1508 C CA . HIS B 1 75 ? -13.758 7.523 -12.898 1 90.81 75 HIS B CA 1
ATOM 1509 C C . HIS B 1 75 ? -14.18 8.836 -12.25 1 90.81 75 HIS B C 1
ATOM 1511 O O . HIS B 1 75 ? -14.539 9.789 -12.945 1 90.81 75 HIS B O 1
ATOM 1517 N N . THR B 1 76 ? -14.055 9.031 -10.906 1 94.44 76 THR B N 1
ATOM 1518 C CA . THR B 1 76 ? -14.539 10.211 -10.195 1 94.44 76 THR B CA 1
ATOM 1519 C C . THR B 1 76 ? -13.367 11.094 -9.758 1 94.44 76 THR B C 1
ATOM 1521 O O . THR B 1 76 ? -13.555 12.281 -9.484 1 94.44 76 THR B O 1
ATOM 1524 N N . GLY B 1 77 ? -12.18 10.508 -9.648 1 92.12 77 GLY B N 1
ATOM 1525 C CA . GLY B 1 77 ? -11.039 11.242 -9.133 1 92.12 77 GLY B CA 1
ATOM 1526 C C . GLY B 1 77 ? -11.023 11.336 -7.617 1 92.12 77 GLY B C 1
ATOM 1527 O O . GLY B 1 77 ? -10.164 12 -7.039 1 92.12 77 GLY B O 1
ATOM 1528 N N . MET B 1 78 ? -12.016 10.711 -6.934 1 96.31 78 MET B N 1
ATOM 1529 C CA . MET B 1 78 ? -12.109 10.742 -5.48 1 96.31 78 MET B CA 1
ATOM 1530 C C . MET B 1 78 ? -11.273 9.633 -4.852 1 96.31 78 MET B C 1
ATOM 1532 O O . MET B 1 78 ? -11.039 8.602 -5.477 1 96.31 78 MET B O 1
ATOM 1536 N N . ALA B 1 79 ? -10.844 9.914 -3.633 1 96.31 79 ALA B N 1
ATOM 1537 C CA . ALA B 1 79 ? -10.07 8.906 -2.912 1 96.31 79 ALA B CA 1
ATOM 1538 C C . ALA B 1 79 ? -10.93 7.684 -2.592 1 96.31 79 ALA B C 1
ATOM 1540 O O . ALA B 1 79 ? -12.102 7.82 -2.229 1 96.31 79 ALA B O 1
ATOM 1541 N N . LYS B 1 80 ? -10.312 6.465 -2.627 1 93.75 80 LYS B N 1
ATOM 1542 C CA . LYS B 1 80 ? -11 5.215 -2.311 1 93.75 80 LYS B CA 1
ATOM 1543 C C . LYS B 1 80 ? -10.734 4.793 -0.869 1 93.75 80 LYS B C 1
ATOM 1545 O O . LYS B 1 80 ? -11 3.65 -0.492 1 93.75 80 LYS B O 1
ATOM 1550 N N . GLY B 1 81 ? -10.102 5.672 -0.027 1 93.75 81 GLY B N 1
ATOM 1551 C CA . GLY B 1 81 ? -10.078 5.465 1.412 1 93.75 81 GLY B CA 1
ATOM 1552 C C . GLY B 1 81 ? -8.734 4.984 1.925 1 93.75 81 GLY B C 1
ATOM 1553 O O . GLY B 1 81 ? -8.547 4.812 3.131 1 93.75 81 GLY B O 1
ATOM 1554 N N . TYR B 1 82 ? -7.75 4.77 1.105 1 96.06 82 TYR B N 1
ATOM 1555 C CA . TYR B 1 82 ? -6.48 4.32 1.671 1 96.06 82 TYR B CA 1
ATOM 1556 C C . TYR B 1 82 ? -5.301 4.93 0.921 1 96.06 82 TYR B C 1
ATOM 1558 O O . TYR B 1 82 ? -5.445 5.363 -0.224 1 96.06 82 TYR B O 1
ATOM 1566 N N . GLY B 1 83 ? -4.18 5 1.533 1 97.31 83 GLY B N 1
ATOM 1567 C CA . GLY B 1 83 ? -2.934 5.48 0.959 1 97.31 83 GLY B CA 1
ATOM 1568 C C . GLY B 1 83 ? -1.703 4.902 1.632 1 97.31 83 GLY B C 1
ATOM 1569 O O . GLY B 1 83 ? -1.812 4.191 2.631 1 97.31 83 GLY B O 1
ATOM 1570 N N . LEU B 1 84 ? -0.542 5.168 1.036 1 98.69 84 LEU B N 1
ATOM 1571 C CA . LEU B 1 84 ? 0.785 4.812 1.529 1 98.69 84 LEU B CA 1
ATOM 1572 C C . LEU B 1 84 ? 1.648 6.059 1.705 1 98.69 84 LEU B C 1
ATOM 1574 O O . LEU B 1 84 ? 1.626 6.957 0.862 1 98.69 84 LEU B O 1
ATOM 1578 N N . VAL B 1 85 ? 2.406 6.035 2.734 1 98.81 85 VAL B N 1
ATOM 1579 C CA . VAL B 1 85 ? 3.416 7.07 2.934 1 98.81 85 VAL B CA 1
ATOM 1580 C C . VAL B 1 85 ? 4.762 6.422 3.256 1 98.81 85 VAL B C 1
ATOM 1582 O O . VAL B 1 85 ? 4.844 5.543 4.117 1 98.81 85 VAL B O 1
ATOM 1585 N N . GLU B 1 86 ? 5.746 6.891 2.588 1 98.88 86 GLU B N 1
ATOM 1586 C CA . GLU B 1 86 ? 7.082 6.332 2.77 1 98.88 86 GLU B CA 1
ATOM 1587 C C . GLU B 1 86 ? 8.016 7.344 3.43 1 98.88 86 GLU B C 1
ATOM 1589 O O . GLU B 1 86 ? 8.078 8.508 3.02 1 98.88 86 GLU B O 1
ATOM 1594 N N . TYR B 1 87 ? 8.711 6.855 4.445 1 98.88 87 TYR B N 1
ATOM 1595 C CA . TYR B 1 87 ? 9.789 7.582 5.105 1 98.88 87 TYR B CA 1
ATOM 1596 C C . TYR B 1 87 ? 11.117 6.844 4.961 1 98.88 87 TYR B C 1
ATOM 1598 O O . TYR B 1 87 ? 11.141 5.617 4.848 1 98.88 87 TYR B O 1
ATOM 1606 N N . SER B 1 88 ? 12.172 7.574 5.02 1 98.19 88 SER B N 1
ATOM 1607 C CA . SER B 1 88 ? 13.484 6.93 5.051 1 98.19 88 SER B CA 1
ATOM 1608 C C . SER B 1 88 ? 13.844 6.48 6.461 1 98.19 88 SER B C 1
ATOM 1610 O O . SER B 1 88 ? 14.625 5.547 6.641 1 98.19 88 SER B O 1
ATOM 1612 N N . SER B 1 89 ? 13.266 7.105 7.496 1 97.94 89 SER B N 1
ATOM 1613 C CA . SER B 1 89 ? 13.617 6.871 8.891 1 97.94 89 SER B CA 1
ATOM 1614 C C . SER B 1 89 ? 12.523 6.105 9.617 1 97.94 89 SER B C 1
ATOM 1616 O O . SER B 1 89 ? 11.336 6.43 9.492 1 97.94 89 SER B O 1
ATOM 1618 N N . TYR B 1 90 ? 12.992 5.156 10.477 1 98.38 90 TYR B N 1
ATOM 1619 C CA . TYR B 1 90 ? 12.062 4.438 11.336 1 98.38 90 TYR B CA 1
ATOM 1620 C C . TYR B 1 90 ? 11.367 5.391 12.305 1 98.38 90 TYR B C 1
ATOM 1622 O O . TYR B 1 90 ? 10.148 5.316 12.484 1 98.38 90 TYR B O 1
ATOM 1630 N N . GLU B 1 91 ? 12.148 6.223 12.898 1 98.75 91 GLU B N 1
ATOM 1631 C CA . GLU B 1 91 ? 11.641 7.125 13.922 1 98.75 91 GLU B CA 1
ATOM 1632 C C . GLU B 1 91 ? 10.562 8.047 13.359 1 98.75 91 GLU B C 1
ATOM 1634 O O . GLU B 1 91 ? 9.531 8.273 14 1 98.75 91 GLU B O 1
ATOM 1639 N N . GLU B 1 92 ? 10.797 8.586 12.164 1 98.81 92 GLU B N 1
ATOM 1640 C CA . GLU B 1 92 ? 9.805 9.445 11.516 1 98.81 92 GLU B CA 1
ATOM 1641 C C . GLU B 1 92 ? 8.492 8.695 11.289 1 98.81 92 GLU B C 1
ATOM 1643 O O . GLU B 1 92 ? 7.414 9.219 11.578 1 98.81 92 GLU B O 1
ATOM 1648 N N . ALA B 1 93 ? 8.625 7.504 10.797 1 98.81 93 ALA B N 1
ATOM 1649 C CA . ALA B 1 93 ? 7.449 6.684 10.523 1 98.81 93 ALA B CA 1
ATOM 1650 C C . ALA B 1 93 ? 6.703 6.352 11.812 1 98.81 93 ALA B C 1
ATOM 1652 O O . ALA B 1 93 ? 5.477 6.453 11.867 1 98.81 93 ALA B O 1
ATOM 1653 N N . GLN B 1 94 ? 7.465 5.953 12.797 1 98.69 94 GLN B N 1
ATOM 1654 C CA . GLN B 1 94 ? 6.871 5.613 14.086 1 98.69 94 GLN B CA 1
ATOM 1655 C C . GLN B 1 94 ? 6.168 6.82 14.703 1 98.69 94 GLN B C 1
ATOM 1657 O O . GLN B 1 94 ? 5.086 6.688 15.281 1 98.69 94 GLN B O 1
ATOM 1662 N N . ASP B 1 95 ? 6.773 7.98 14.648 1 98.81 95 ASP B N 1
ATOM 1663 C CA . ASP B 1 95 ? 6.152 9.195 15.172 1 98.81 95 ASP B CA 1
ATOM 1664 C C . ASP B 1 95 ? 4.84 9.5 14.453 1 98.81 95 ASP B C 1
ATOM 1666 O O . ASP B 1 95 ? 3.869 9.93 15.078 1 98.81 95 ASP B O 1
ATOM 1670 N N . ALA B 1 96 ? 4.848 9.312 13.125 1 98.94 96 ALA B N 1
ATOM 1671 C CA . ALA B 1 96 ? 3.627 9.516 12.359 1 98.94 96 ALA B CA 1
ATOM 1672 C C . ALA B 1 96 ? 2.516 8.586 12.828 1 98.94 96 ALA B C 1
ATOM 1674 O O . ALA B 1 96 ? 1.376 9.016 13.031 1 98.94 96 ALA B O 1
ATOM 1675 N N . ILE B 1 97 ? 2.842 7.277 13.031 1 98.75 97 ILE B N 1
ATOM 1676 C CA . ILE B 1 97 ? 1.854 6.309 13.492 1 98.75 97 ILE B CA 1
ATOM 1677 C C . ILE B 1 97 ? 1.31 6.73 14.852 1 98.75 97 ILE B C 1
ATOM 1679 O O . ILE B 1 97 ? 0.094 6.82 15.039 1 98.75 97 ILE B O 1
ATOM 1683 N N . ASN B 1 98 ? 2.225 7.039 15.789 1 98.69 98 ASN B N 1
ATOM 1684 C CA . ASN B 1 98 ? 1.841 7.387 17.156 1 98.69 98 ASN B CA 1
ATOM 1685 C C . ASN B 1 98 ? 0.939 8.617 17.188 1 98.69 98 ASN B C 1
ATOM 1687 O O . ASN B 1 98 ? 0.028 8.703 18.016 1 98.69 98 ASN B O 1
ATOM 1691 N N . SER B 1 99 ? 1.194 9.508 16.344 1 98.81 99 SER B N 1
ATOM 1692 C CA . SER B 1 99 ? 0.542 10.812 16.422 1 98.81 99 SER B CA 1
ATOM 1693 C C . SER B 1 99 ? -0.744 10.844 15.602 1 98.81 99 SER B C 1
ATOM 1695 O O . SER B 1 99 ? -1.686 11.562 15.945 1 98.81 99 SER B O 1
ATOM 1697 N N . LEU B 1 100 ? -0.77 10.062 14.5 1 98.81 100 LEU B N 1
ATOM 1698 C CA . LEU B 1 100 ? -1.86 10.266 13.555 1 98.81 100 LEU B CA 1
ATOM 1699 C C . LEU B 1 100 ? -2.879 9.133 13.648 1 98.81 100 LEU B C 1
ATOM 1701 O O . LEU B 1 100 ? -4.023 9.281 13.219 1 98.81 100 LEU B O 1
ATOM 1705 N N . HIS B 1 101 ? -2.434 7.98 14.094 1 98.62 101 HIS B N 1
ATOM 1706 C CA . HIS B 1 101 ? -3.398 6.895 14.219 1 98.62 101 HIS B CA 1
ATOM 1707 C C . HIS B 1 101 ? -4.578 7.297 15.094 1 98.62 101 HIS B C 1
ATOM 1709 O O . HIS B 1 101 ? -4.387 7.742 16.234 1 98.62 101 HIS B O 1
ATOM 1715 N N . GLY B 1 102 ? -5.781 7.137 14.57 1 98.56 102 GLY B N 1
ATOM 1716 C CA . GLY B 1 102 ? -6.984 7.402 15.336 1 98.56 102 GLY B CA 1
ATOM 1717 C C . GLY B 1 102 ? -7.367 8.875 15.359 1 98.56 102 GLY B C 1
ATOM 1718 O O . GLY B 1 102 ? -8.352 9.258 16 1 98.56 102 GLY B O 1
ATOM 1719 N N . THR B 1 103 ? -6.645 9.711 14.633 1 98.69 103 THR B N 1
ATOM 1720 C CA . THR B 1 103 ? -6.992 11.125 14.547 1 98.69 103 THR B CA 1
ATOM 1721 C C . THR B 1 103 ? -7.855 11.391 13.312 1 98.69 103 THR B C 1
ATOM 1723 O O . THR B 1 103 ? -8.086 10.492 12.508 1 98.69 103 THR B O 1
ATOM 1726 N N . GLU B 1 104 ? -8.336 12.625 13.18 1 98.69 104 GLU B N 1
ATOM 1727 C CA . GLU B 1 104 ? -9.203 12.969 12.055 1 98.69 104 GLU B CA 1
ATOM 1728 C C . GLU B 1 104 ? -8.422 13.68 10.961 1 98.69 104 GLU B C 1
ATOM 1730 O O . GLU B 1 104 ? -7.566 14.523 11.242 1 98.69 104 GLU B O 1
ATOM 1735 N N . LEU B 1 105 ? -8.703 13.406 9.758 1 98.44 105 LEU B N 1
ATOM 1736 C CA . LEU B 1 105 ? -8.281 14.109 8.555 1 98.44 105 LEU B CA 1
ATOM 1737 C C . LEU B 1 105 ? -9.484 14.453 7.68 1 98.44 105 LEU B C 1
ATOM 1739 O O . LEU B 1 105 ? -10.203 13.562 7.227 1 98.44 105 LEU B O 1
ATOM 1743 N N . LEU B 1 106 ? -9.719 15.734 7.48 1 98.25 106 LEU B N 1
ATOM 1744 C CA . LEU B 1 106 ? -10.891 16.234 6.773 1 98.25 106 LEU B CA 1
ATOM 1745 C C . LEU B 1 106 ? -12.172 15.719 7.422 1 98.25 106 LEU B C 1
ATOM 1747 O O . LEU B 1 106 ? -13.125 15.344 6.723 1 98.25 106 LEU B O 1
ATOM 1751 N N . GLY B 1 107 ? -12.086 15.578 8.734 1 98.38 107 GLY B N 1
ATOM 1752 C CA . GLY B 1 107 ? -13.266 15.25 9.516 1 98.38 107 GLY B CA 1
ATOM 1753 C C . GLY B 1 107 ? -13.531 13.766 9.617 1 98.38 107 GLY B C 1
ATOM 1754 O O . GLY B 1 107 ? -14.523 13.344 10.211 1 98.38 107 GLY B O 1
ATOM 1755 N N . LYS B 1 108 ? -12.758 12.938 9.047 1 98.5 108 LYS B N 1
ATOM 1756 C CA . LYS B 1 108 ? -12.898 11.484 9.102 1 98.5 108 LYS B CA 1
ATOM 1757 C C . LYS B 1 108 ? -11.711 10.844 9.82 1 98.5 108 LYS B C 1
ATOM 1759 O O . LYS B 1 108 ? -10.562 11.234 9.594 1 98.5 108 LYS B O 1
ATOM 1764 N N . THR B 1 109 ? -11.977 9.82 10.727 1 98.69 109 THR B N 1
ATOM 1765 C CA . THR B 1 109 ? -10.922 9.156 11.484 1 98.69 109 THR B CA 1
ATOM 1766 C C . THR B 1 109 ? -10.055 8.297 10.57 1 98.69 109 THR B C 1
ATOM 1768 O O . THR B 1 109 ? -10.578 7.535 9.75 1 98.69 109 THR B O 1
ATOM 1771 N N . ILE B 1 110 ? -8.742 8.438 10.734 1 98.5 110 ILE B N 1
ATOM 1772 C CA . ILE B 1 110 ? -7.852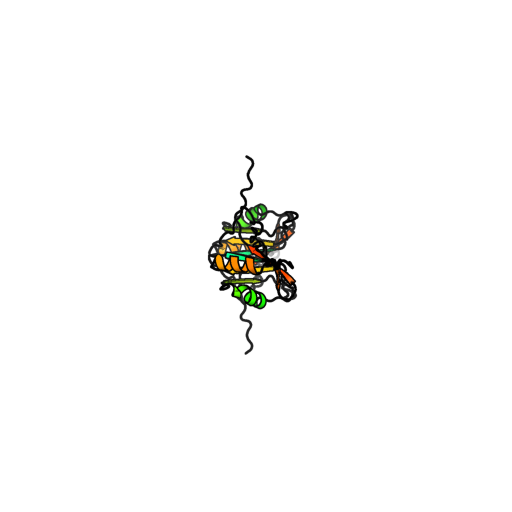 7.629 9.914 1 98.5 110 ILE B CA 1
ATOM 1773 C C . ILE B 1 110 ? -7.117 6.609 10.781 1 98.5 110 ILE B C 1
ATOM 1775 O O . ILE B 1 110 ? -6.883 6.855 11.969 1 98.5 110 ILE B O 1
ATOM 1779 N N . GLY B 1 111 ? -6.859 5.445 10.219 1 97.44 111 GLY B N 1
ATOM 1780 C CA . GLY B 1 111 ? -5.891 4.496 10.75 1 97.44 111 GLY B CA 1
ATOM 1781 C C . GLY B 1 111 ? -4.523 4.621 10.109 1 97.44 111 GLY B C 1
ATOM 1782 O O . GLY B 1 111 ? -4.418 4.875 8.906 1 97.44 111 GLY B O 1
ATOM 1783 N N . VAL B 1 112 ? -3.494 4.512 10.859 1 98.31 112 VAL B N 1
ATOM 1784 C CA . VAL B 1 112 ? -2.115 4.523 10.383 1 98.31 112 VAL B CA 1
ATOM 1785 C C . VAL B 1 112 ? -1.333 3.383 11.023 1 98.31 112 VAL B C 1
ATOM 1787 O O . VAL B 1 112 ? -1.282 3.273 12.25 1 98.31 112 VAL B O 1
ATOM 1790 N N . ASP B 1 113 ? -0.816 2.568 10.203 1 97.12 113 ASP B N 1
ATOM 1791 C CA . ASP B 1 113 ? -0.044 1.441 10.719 1 97.12 113 ASP B CA 1
ATOM 1792 C C . ASP B 1 113 ? 1.043 1.024 9.734 1 97.12 113 ASP B C 1
ATOM 1794 O O . ASP B 1 113 ? 1.111 1.548 8.617 1 97.12 113 ASP B O 1
ATOM 1798 N N . TRP B 1 114 ? 1.889 0.109 10.211 1 97.81 114 TRP B N 1
ATOM 1799 C CA . TRP B 1 114 ? 2.982 -0.373 9.375 1 97.81 114 TRP B CA 1
ATOM 1800 C C . TRP B 1 114 ? 2.449 -1.122 8.164 1 97.81 114 TRP B C 1
ATOM 1802 O O . TRP B 1 114 ? 1.535 -1.941 8.281 1 97.81 114 TRP B O 1
ATOM 1812 N N . ALA B 1 115 ? 3.047 -0.824 7.012 1 97.62 115 ALA B N 1
ATOM 1813 C CA . ALA B 1 115 ? 2.668 -1.574 5.816 1 97.62 115 ALA B CA 1
ATOM 1814 C C . ALA B 1 115 ? 3.305 -2.961 5.816 1 97.62 115 ALA B C 1
ATOM 1816 O O . ALA B 1 115 ? 2.646 -3.951 5.484 1 97.62 115 ALA B O 1
ATOM 1817 N N . PHE B 1 116 ? 4.629 -3.025 6.152 1 97.5 116 PHE B N 1
ATOM 1818 C CA . PHE B 1 116 ? 5.344 -4.297 6.16 1 97.5 116 PHE B CA 1
ATOM 1819 C C . PHE B 1 116 ? 5.68 -4.723 7.582 1 97.5 116 PHE B C 1
ATOM 1821 O O . PHE B 1 116 ? 6.254 -3.945 8.352 1 97.5 116 PHE B O 1
ATOM 1828 N N . VAL B 1 117 ? 5.312 -5.969 7.91 1 94.94 117 VAL B N 1
ATOM 1829 C CA . VAL B 1 117 ? 5.566 -6.52 9.234 1 94.94 117 VAL B CA 1
ATOM 1830 C C . VAL B 1 117 ? 6.137 -7.93 9.109 1 94.94 117 VAL B C 1
ATOM 1832 O O . VAL B 1 117 ? 5.883 -8.625 8.125 1 94.94 117 VAL B O 1
ATOM 1835 N N . LYS B 1 118 ? 6.906 -8.32 10.055 1 88.06 118 LYS B N 1
ATOM 1836 C CA . LYS B 1 118 ? 7.434 -9.68 10.086 1 88.06 118 LYS B CA 1
ATOM 1837 C C . LYS B 1 118 ? 6.312 -10.695 10.281 1 88.06 118 LYS B C 1
ATOM 1839 O O . LYS B 1 118 ? 5.438 -10.516 11.125 1 88.06 118 LYS B O 1
ATOM 1844 N N . PRO B 1 119 ? 6.367 -11.68 9.375 1 76.62 119 PRO B N 1
ATOM 1845 C CA . PRO B 1 119 ? 5.336 -12.703 9.562 1 76.62 119 PRO B CA 1
ATOM 1846 C C . PRO B 1 119 ? 5.453 -13.422 10.906 1 76.62 119 PRO B C 1
ATOM 1848 O O . PRO B 1 119 ? 6.559 -13.641 11.398 1 76.62 119 PRO B O 1
ATOM 1851 N N . THR B 1 120 ? 4.359 -13.328 11.633 1 66.38 120 THR B N 1
ATOM 1852 C CA . THR B 1 120 ? 4.395 -14.086 12.875 1 66.38 120 THR B CA 1
ATOM 1853 C C . THR B 1 120 ? 4.492 -15.586 12.594 1 66.38 120 THR B C 1
ATOM 1855 O O . THR B 1 120 ? 3.951 -16.062 11.602 1 66.38 120 THR B O 1
ATOM 1858 N N . ALA B 1 121 ? 5.727 -16.141 12.883 1 58.44 121 ALA B N 1
ATOM 1859 C CA . ALA B 1 121 ? 5.98 -17.578 12.719 1 58.44 121 ALA B CA 1
ATOM 1860 C C . ALA B 1 121 ? 4.746 -18.391 13.086 1 58.44 121 ALA B C 1
ATOM 1862 O O . ALA B 1 121 ? 4.164 -18.203 14.156 1 58.44 121 ALA B O 1
ATOM 1863 N N . SER B 1 122 ? 3.85 -18.531 12.117 1 51.75 122 SER B N 1
ATOM 1864 C CA . SER B 1 122 ? 2.912 -19.578 12.516 1 51.75 122 SER B CA 1
ATOM 1865 C C . SER B 1 122 ? 3.639 -20.766 13.125 1 51.75 122 SER B C 1
ATOM 1867 O O . SER B 1 122 ? 4.672 -21.203 12.609 1 51.75 122 SER B O 1
ATOM 1869 N N . SER B 1 123 ? 3.672 -20.844 14.43 1 44.44 123 SER B N 1
ATOM 1870 C CA . SER B 1 123 ? 4.098 -22.109 15.023 1 44.44 123 SER B CA 1
ATOM 1871 C C . SER B 1 123 ? 3.648 -23.297 14.172 1 44.44 123 SER B C 1
ATOM 1873 O O . SER B 1 123 ? 2.449 -23.516 13.984 1 44.44 123 SER B O 1
ATOM 1875 N N . SER B 1 124 ? 4.215 -23.547 13.086 1 40.84 124 SER B N 1
ATOM 1876 C CA . SER B 1 124 ? 4.008 -24.906 12.625 1 40.84 124 SER B CA 1
ATOM 1877 C C . SER B 1 124 ? 4.016 -25.891 13.789 1 40.84 124 SER B C 1
ATOM 1879 O O . SER B 1 124 ? 5.023 -26.031 14.477 1 40.84 124 SER B O 1
ATOM 1881 N N . SER B 1 125 ? 2.951 -25.938 14.492 1 38.28 125 SER B N 1
ATOM 1882 C CA . SER B 1 125 ? 2.846 -27.219 15.188 1 38.28 125 SER B CA 1
ATOM 1883 C C . SER B 1 125 ? 3.334 -28.359 14.305 1 38.28 125 SER B C 1
ATOM 1885 O O . SER B 1 125 ? 2.691 -28.703 13.312 1 38.28 125 SER B O 1
ATOM 1887 N N . GLY B 1 126 ? 4.547 -28.359 13.812 1 31.72 126 GLY B N 1
ATOM 1888 C CA . GLY B 1 126 ? 5.012 -29.734 13.812 1 31.72 126 GLY B CA 1
ATOM 1889 C C . GLY B 1 126 ? 4.859 -30.422 15.156 1 31.72 126 GLY B C 1
ATOM 1890 O O . GLY B 1 126 ? 4.758 -29.766 16.188 1 31.72 126 GLY B O 1
#

pLDDT: mean 78.83, std 28.93, range [23.67, 98.94]

Organism: Thalassiosira pseudonana (NCBI:txid35128)

Secondary structure (DSSP, 8-state):
----------------------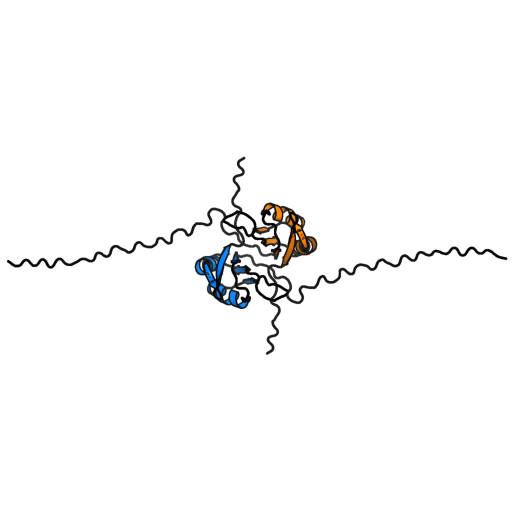------S--B-PBPSBEEEEEES--TT--HHHHHHHHGGGS---EEEEEE-TTT--EEEEEEEEES-HHHHHHHHHHHTT-EETTEE-EEEES-B---------/----------------------------S--B-PBPSBEEEEEES--TT--HHHHHHHHGGGS---EEEEEE-TTT--EEEEEEEEES-HHHHHHHHHHHTT-EETTEE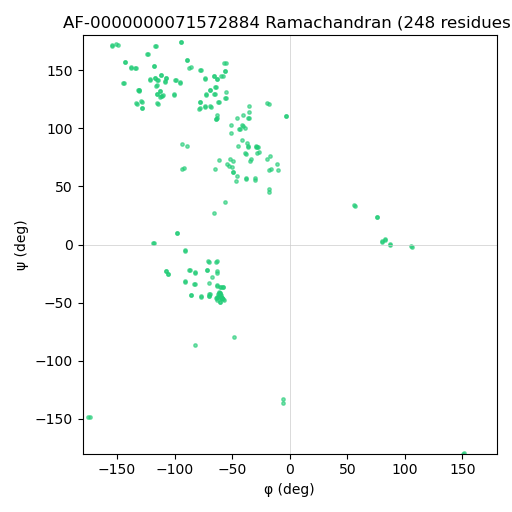-EEEES-B---------

InterPro domains:
  IPR000504 RNA recognition motif domain [PF0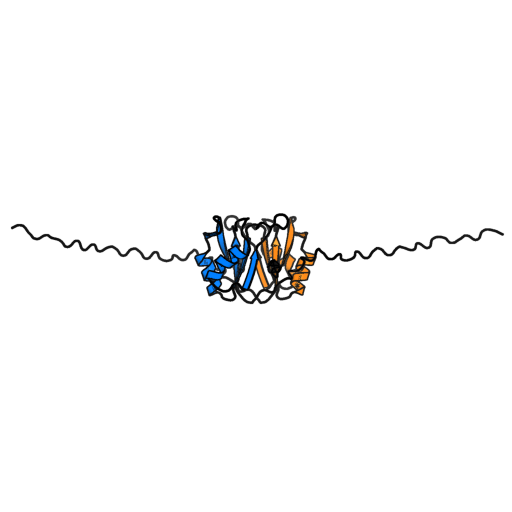0076] (41-110)
  IPR000504 RNA recognition motif domain [PS50102] (39-117)
  IPR000504 RNA recognition motif domain [SM00360] (40-113)
  IPR008111 RNA-binding motif protein 8 [PR01738] (30-44)
  IPR008111 RNA-binding motif protein 8 [PR01738] (86-102)
  IPR008111 RNA-binding motif protein 8 [PR01738] (104-116)
  IPR008111 RNA-binding motif protein 8 [PTHR45894] (27-123)
  IPR012677 Nucleotide-binding alpha-beta plait domain superfamily [G3DSA:3.30.70.330] (6-125)
  IPR033744 RBM8, RNA recognition motif [cd12324] (33-119)
  IPR035979 RNA-binding domain superfamily [SSF54928] (28-121)

Sequence (252 aa):
DSMDVVSTSDNTGAPVPSYNRGEVAGYSGSGPQRSVEGWIVFVTGVHEEAQEDDLIDAFSEFGTVKNLHLNLDRHTGMAKGYGLVEYSSYEEAQDAINSLHGTELLGKTIGVDWAFVKPTASSSSGDSMDVVSTSDNTGAPVPSYNRGEVAGYSGSGPQRSVEGWIVFVTGVHEEAQEDDLIDAFSEFGTVKNLHLNLDRHTGMAKGYGLVEYSSYEEAQDAINSLHGTELLGKTIGVDWAFVKPTASSSSG

Nearest PDB structures (foldseek):
  7a5p-assembly1_w  TM=9.060E-01  e=2.109E-14  Homo sapiens
  1oo0-assembly1_B  TM=9.120E-01  e=3.672E-13  Drosophila melanogaster
  1rk8-assembly1_A  TM=9.283E-01  e=1.214E-12  Drosophila melanogaster
  1hl6-assembly1_A  TM=8.974E-01  e=1.214E-12  Drosophila melanogaster
  6gd3-assembly2_B  TM=9.346E-01  e=4.300E-09  Homo sapiens

Solvent-accessible surface area (backbone atoms only — not comparable to full-atom values): 14534 Å² total; per-residue (Å²): 136,74,88,71,76,73,85,68,86,74,77,71,73,69,73,72,74,71,75,64,77,58,75,63,78,59,74,58,87,34,46,77,40,72,43,60,57,17,28,44,36,33,36,35,48,42,36,46,83,52,48,66,65,58,52,48,63,64,53,44,76,42,40,71,71,74,47,59,28,68,44,55,37,86,88,78,67,33,28,71,22,39,33,41,40,28,22,66,41,65,67,35,44,49,49,39,30,72,68,44,38,71,32,68,47,95,84,27,57,22,45,42,41,72,42,31,49,41,76,63,74,68,73,68,78,115,136,82,74,79,71,73,72,78,77,72,76,69,68,68,73,72,75,71,75,64,79,57,74,63,76,61,77,57,85,36,45,75,40,72,43,58,56,18,29,44,36,32,36,34,48,42,37,45,83,52,50,68,65,59,51,48,62,63,55,43,75,41,42,71,71,75,46,59,28,67,44,56,36,87,88,78,68,32,28,71,22,39,34,40,42,27,21,66,40,66,67,33,44,50,49,40,30,72,68,43,36,72,34,69,48,94,83,26,57,22,46,40,41,70,42,31,48,41,77,63,74,70,73,66,78,115